Protein AF-A0A963U278-F1 (afdb_monomer)

Solvent-accessible surface area (backbone atoms only — not comparable to full-atom values): 10806 Å² total; per-residue (Å²): 130,40,74,31,52,53,61,52,34,55,53,68,45,46,53,55,56,53,50,10,57,58,50,74,49,50,43,69,53,38,56,53,61,48,35,88,88,47,81,76,52,70,70,53,35,47,37,50,16,63,54,67,68,46,63,48,63,61,41,38,38,87,75,73,64,60,68,62,57,43,65,57,64,73,87,78,79,96,63,89,68,78,25,70,71,26,42,39,51,28,46,43,52,51,35,21,70,76,67,31,60,72,51,37,72,68,58,53,73,65,63,47,24,51,32,36,44,54,28,47,51,63,62,67,68,61,86,88,69,60,78,83,54,49,61,58,42,51,53,52,28,52,50,52,31,43,50,52,56,37,50,77,70,70,57,75,79,93,63,66,59,68,74,63,40,54,72,54,43,56,57,29,52,51,45,19,48,55,48,27,55,64,63,66,72,79,80,85,129

Secondary structure (DSSP, 8-state):
----HHHHHHHTT--HHHHHHHHTS-HHHHHHHTSTTPPPPHHHHHHHHHHHTS-HHHHH-SS--HHHHHHS---PPSSS---HHHHHHHHHHHHHHHH-HHHHHT--HHHHHHHHHHHHHHHHSSTT--HHHHHHHHHHHHHHHHHHHHHHTT---SS-HHHHHHHHHHHHHHHHHHHHHHHHTTS--

Radius of gyration: 17.73 Å; Cα contacts (8 Å, |Δi|>4): 201; chains: 1; bounding box: 42×40×43 Å

pLDDT: mean 78.56, std 13.6, range [34.31, 93.62]

Structure (mmCIF, N/CA/C/O backbone):
data_AF-A0A963U278-F1
#
_entry.id   AF-A0A963U278-F1
#
loop_
_atom_site.group_PDB
_atom_site.id
_atom_site.type_symbol
_atom_site.label_atom_id
_atom_site.label_alt_id
_atom_site.label_comp_id
_atom_site.label_asym_id
_atom_site.label_entity_id
_atom_site.label_seq_id
_atom_site.pdbx_PDB_ins_code
_atom_site.Cartn_x
_atom_site.Cartn_y
_atom_site.Cartn_z
_atom_site.occupancy
_atom_site.B_iso_or_equiv
_atom_site.auth_seq_id
_atom_site.auth_comp_id
_atom_site.auth_asym_id
_atom_site.auth_atom_id
_atom_site.pdbx_PDB_model_num
ATOM 1 N N . MET A 1 1 ? -23.683 -6.755 15.133 1.00 70.06 1 MET A N 1
ATOM 2 C CA . MET A 1 1 ? -22.866 -5.557 14.855 1.00 70.06 1 MET A CA 1
ATOM 3 C C . MET A 1 1 ? -21.733 -5.970 13.923 1.00 70.06 1 MET A C 1
ATOM 5 O O . MET A 1 1 ? -21.194 -7.050 14.139 1.00 70.06 1 MET A O 1
ATOM 9 N N . ALA A 1 2 ? -21.432 -5.217 12.862 1.00 83.75 2 ALA A N 1
ATOM 10 C CA . ALA A 1 2 ? -20.286 -5.536 12.003 1.00 83.75 2 ALA A CA 1
ATOM 11 C C . ALA A 1 2 ? -18.996 -4.974 12.622 1.00 83.75 2 ALA A C 1
ATOM 13 O O . ALA A 1 2 ? -19.050 -4.049 13.426 1.00 83.75 2 ALA A O 1
ATOM 14 N N . ASN A 1 3 ? -17.843 -5.537 12.267 1.00 90.25 3 ASN A N 1
ATOM 15 C CA . ASN A 1 3 ? -16.535 -5.027 12.668 1.00 90.25 3 ASN A CA 1
ATOM 16 C C . ASN A 1 3 ? -15.739 -4.716 11.398 1.00 90.25 3 ASN A C 1
ATOM 18 O O . ASN A 1 3 ? -15.323 -5.625 10.674 1.00 90.25 3 ASN A O 1
ATOM 22 N N . ASN A 1 4 ? -15.566 -3.426 11.113 1.00 91.56 4 ASN A N 1
ATOM 23 C CA . ASN A 1 4 ? -14.913 -2.961 9.895 1.00 91.56 4 ASN A CA 1
ATOM 24 C C . ASN A 1 4 ? -13.484 -2.457 10.115 1.00 91.56 4 ASN A C 1
ATOM 26 O O . ASN A 1 4 ? -12.882 -1.972 9.158 1.00 91.56 4 ASN A O 1
ATOM 30 N N . VAL A 1 5 ? -12.911 -2.589 11.318 1.00 91.56 5 VAL A N 1
ATOM 31 C CA . VAL A 1 5 ? -11.601 -2.008 11.681 1.00 91.56 5 VAL A CA 1
ATOM 32 C C . VAL A 1 5 ? -10.535 -2.360 10.645 1.00 91.56 5 VAL A C 1
ATOM 34 O O . VAL A 1 5 ? -9.914 -1.465 10.074 1.00 91.56 5 VAL A O 1
ATOM 37 N N . ARG A 1 6 ? -10.407 -3.647 10.295 1.00 90.75 6 ARG A N 1
ATOM 38 C CA . ARG A 1 6 ? -9.434 -4.109 9.295 1.00 90.75 6 ARG A CA 1
ATOM 39 C C . ARG A 1 6 ? -9.683 -3.507 7.916 1.00 90.75 6 ARG A C 1
ATOM 41 O O . ARG A 1 6 ? -8.752 -3.040 7.265 1.00 90.75 6 ARG A O 1
ATOM 48 N N . LYS A 1 7 ? -10.938 -3.514 7.459 1.00 87.81 7 LYS A N 1
ATOM 49 C CA . LYS A 1 7 ? -11.311 -2.992 6.135 1.00 87.81 7 LYS A CA 1
ATOM 50 C C . LYS A 1 7 ? -11.005 -1.499 6.034 1.00 87.81 7 LYS A C 1
ATOM 52 O O . LYS A 1 7 ? -10.432 -1.060 5.043 1.00 87.81 7 LYS A O 1
ATOM 57 N N . LEU A 1 8 ? -11.338 -0.738 7.074 1.00 88.06 8 LEU A N 1
ATOM 58 C CA . LEU A 1 8 ? -11.100 0.701 7.142 1.00 88.06 8 LEU A CA 1
ATOM 59 C C . LEU A 1 8 ? -9.610 1.017 7.262 1.00 88.06 8 LEU A C 1
ATOM 61 O O . LEU A 1 8 ? -9.118 1.896 6.560 1.00 88.06 8 LEU A O 1
ATOM 65 N N . ARG A 1 9 ? -8.866 0.259 8.074 1.00 89.75 9 ARG A N 1
ATOM 66 C CA . ARG A 1 9 ? -7.407 0.369 8.169 1.00 89.75 9 ARG A CA 1
ATOM 67 C C . ARG A 1 9 ? -6.750 0.180 6.803 1.00 89.75 9 ARG A C 1
ATOM 69 O O . ARG A 1 9 ? -5.934 1.004 6.395 1.00 89.75 9 ARG A O 1
ATOM 76 N N . VAL A 1 10 ? -7.120 -0.885 6.092 1.00 83.12 10 VAL A N 1
ATOM 77 C CA . VAL A 1 10 ? -6.601 -1.190 4.752 1.00 83.12 10 VAL A CA 1
ATOM 78 C C . VAL A 1 10 ? -7.018 -0.115 3.746 1.00 83.12 10 VAL A C 1
ATOM 80 O O . VAL A 1 10 ? -6.190 0.308 2.940 1.00 83.12 10 VAL A O 1
ATOM 83 N N . ALA A 1 11 ? -8.253 0.391 3.825 1.00 81.06 11 ALA A N 1
ATOM 84 C CA . ALA A 1 11 ? -8.720 1.502 2.994 1.00 81.06 11 ALA A CA 1
ATOM 85 C C . ALA A 1 11 ? -7.911 2.790 3.233 1.00 81.06 11 ALA A C 1
ATOM 87 O O . ALA A 1 11 ? -7.630 3.521 2.284 1.00 81.06 11 ALA A O 1
ATOM 88 N N . ARG A 1 12 ? -7.479 3.025 4.479 1.00 74.38 12 ARG A N 1
ATOM 89 C CA . ARG A 1 12 ? -6.576 4.115 4.889 1.00 74.38 12 ARG A CA 1
ATOM 90 C C . ARG A 1 12 ? -5.089 3.796 4.717 1.00 74.38 12 ARG A C 1
ATOM 92 O O . ARG A 1 12 ? -4.257 4.632 5.049 1.00 74.38 12 ARG A O 1
ATOM 99 N N . LEU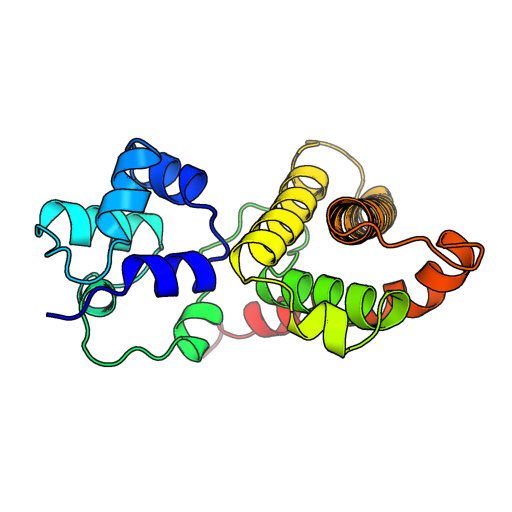 A 1 13 ? -4.756 2.615 4.195 1.00 72.56 13 LEU A N 1
ATOM 100 C CA . LEU A 1 13 ? -3.388 2.159 3.931 1.00 72.56 13 LEU A CA 1
ATOM 101 C C . LEU A 1 13 ? -2.484 2.161 5.165 1.00 72.56 13 LEU A C 1
ATOM 103 O O . LEU A 1 13 ? -1.270 2.307 5.056 1.00 72.56 13 LEU A O 1
ATOM 107 N N . LEU A 1 14 ? -3.073 1.949 6.339 1.00 76.94 14 LEU A N 1
ATOM 108 C CA . LEU A 1 14 ? -2.324 1.846 7.581 1.00 76.94 14 LEU A CA 1
ATOM 109 C C . LEU A 1 14 ? -1.921 0.393 7.846 1.00 76.94 14 LEU A C 1
ATOM 111 O O . LEU A 1 14 ? -2.668 -0.556 7.595 1.00 76.94 14 LEU A O 1
ATOM 115 N N . THR A 1 15 ? -0.738 0.206 8.416 1.00 77.62 15 THR A N 1
ATOM 116 C CA . THR A 1 15 ? -0.369 -1.051 9.081 1.00 77.62 15 THR A CA 1
ATOM 117 C C . THR A 1 15 ? -1.022 -1.134 10.468 1.00 77.62 15 THR A C 1
ATOM 119 O O . THR A 1 15 ? -1.394 -0.093 11.022 1.00 77.62 15 THR A O 1
ATOM 122 N N . PRO A 1 16 ? -1.149 -2.335 11.070 1.00 83.06 16 PRO A N 1
ATOM 123 C CA . PRO A 1 16 ? -1.674 -2.467 12.431 1.00 83.06 16 PRO A CA 1
ATOM 124 C C . PRO A 1 16 ? -0.937 -1.577 13.441 1.00 83.06 16 PRO A C 1
ATOM 126 O O . PRO A 1 16 ? -1.569 -0.855 14.205 1.00 83.06 16 PRO A O 1
ATOM 129 N N . SER A 1 17 ? 0.396 -1.517 13.371 1.00 73.88 17 SER A N 1
ATOM 130 C CA . SER A 1 17 ? 1.221 -0.684 14.256 1.00 73.88 17 SER A CA 1
ATOM 131 C C . SER A 1 17 ? 0.972 0.820 14.097 1.00 73.88 17 SER A C 1
ATOM 133 O O . SER A 1 17 ? 1.080 1.566 15.063 1.00 73.88 17 SER A O 1
ATOM 135 N N . GLN A 1 18 ? 0.627 1.292 12.898 1.00 69.31 18 GLN A N 1
ATOM 136 C CA . GLN A 1 18 ? 0.324 2.711 12.678 1.00 69.31 18 GLN A CA 1
ATOM 137 C C . GLN A 1 18 ? -1.068 3.083 13.164 1.00 69.31 18 GLN A C 1
ATOM 139 O O . GLN A 1 18 ? -1.245 4.159 13.731 1.00 69.31 18 GLN A O 1
ATOM 144 N N . LEU A 1 19 ? -2.048 2.202 12.960 1.00 85.19 19 LEU A N 1
A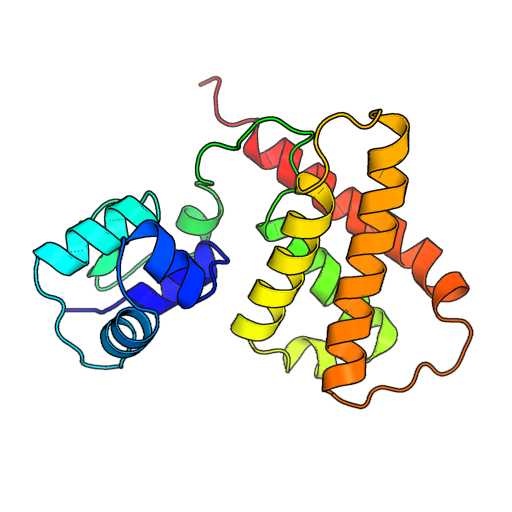TOM 145 C CA . LEU A 1 19 ? -3.359 2.388 13.566 1.00 85.19 19 LEU A CA 1
ATOM 146 C C . LEU A 1 19 ? -3.223 2.412 15.096 1.00 85.19 19 LEU A C 1
ATOM 148 O O . LEU A 1 19 ? -3.726 3.335 15.729 1.00 85.19 19 LEU A O 1
ATOM 152 N N . ALA A 1 20 ? -2.431 1.498 15.662 1.00 82.62 20 ALA A N 1
ATOM 153 C CA . ALA A 1 20 ? -2.127 1.454 17.089 1.00 82.62 20 ALA A CA 1
ATOM 154 C C . ALA A 1 20 ? -1.493 2.768 17.573 1.00 82.62 20 ALA A C 1
ATOM 156 O O . ALA A 1 20 ? -1.991 3.393 18.505 1.00 82.62 20 ALA A O 1
ATOM 157 N N . MET A 1 21 ? -0.476 3.269 16.865 1.00 77.38 21 MET A N 1
ATOM 158 C CA . MET A 1 21 ? 0.164 4.551 17.173 1.00 77.38 21 MET A CA 1
ATOM 159 C C . MET A 1 21 ? -0.825 5.727 17.145 1.00 77.38 21 MET A C 1
ATOM 161 O O . MET A 1 21 ? -0.816 6.559 18.053 1.00 77.38 21 MET A O 1
ATOM 165 N N . ARG A 1 22 ? -1.713 5.791 16.143 1.00 82.06 22 ARG A N 1
ATOM 166 C CA . ARG A 1 22 ? -2.743 6.842 16.043 1.00 82.06 22 ARG A CA 1
ATOM 167 C C . ARG A 1 22 ? -3.800 6.740 17.141 1.00 82.06 22 ARG A C 1
ATOM 169 O O . ARG A 1 22 ? -4.292 7.764 17.608 1.00 82.06 22 ARG A O 1
ATOM 176 N N . MET A 1 23 ? -4.117 5.522 17.565 1.00 88.94 23 MET A N 1
ATOM 177 C CA . MET A 1 23 ? -5.027 5.239 18.674 1.00 88.94 23 MET A CA 1
ATOM 178 C C . MET A 1 23 ? -4.366 5.396 20.049 1.00 88.94 23 MET A C 1
ATOM 180 O O . MET A 1 23 ? -5.073 5.396 21.050 1.00 88.94 23 MET A O 1
ATOM 184 N N . ARG A 1 24 ? -3.033 5.550 20.106 1.00 84.69 24 ARG A N 1
ATOM 185 C CA . ARG A 1 24 ? -2.222 5.456 21.334 1.00 84.69 24 ARG A CA 1
ATOM 186 C C . ARG A 1 24 ? -2.426 4.119 22.065 1.00 84.69 24 ARG A C 1
ATOM 188 O O . ARG A 1 24 ? -2.563 4.091 23.284 1.00 84.69 24 ARG A O 1
ATOM 195 N N . ALA A 1 25 ? -2.452 3.037 21.294 1.00 87.25 25 ALA A N 1
ATOM 196 C CA . ALA A 1 25 ? -2.622 1.657 21.738 1.00 87.25 25 ALA A CA 1
ATOM 197 C C . ALA A 1 25 ? -1.444 0.778 21.278 1.00 87.25 25 ALA A C 1
ATOM 199 O O . ALA A 1 25 ? -0.596 1.227 20.499 1.00 87.25 25 ALA A O 1
ATOM 200 N N . ASP A 1 26 ? -1.416 -0.479 21.723 1.00 83.25 26 ASP A N 1
ATOM 201 C CA . ASP A 1 26 ? -0.430 -1.462 21.276 1.00 83.25 26 ASP A CA 1
ATOM 202 C C . ASP A 1 26 ? -0.851 -2.151 19.969 1.00 83.25 26 ASP A C 1
ATOM 204 O O . ASP A 1 26 ? -2.033 -2.305 19.655 1.00 83.25 26 ASP A O 1
ATOM 208 N N . ALA A 1 27 ? 0.125 -2.612 19.181 1.00 74.31 27 ALA A N 1
ATOM 209 C CA . ALA A 1 27 ? -0.154 -3.322 17.927 1.00 74.31 27 ALA A CA 1
ATOM 210 C C . ALA A 1 27 ? -0.984 -4.602 18.151 1.00 74.31 27 ALA A C 1
ATOM 212 O O . ALA A 1 27 ? -1.845 -4.928 17.335 1.00 74.31 27 ALA A O 1
ATOM 213 N N . SER A 1 2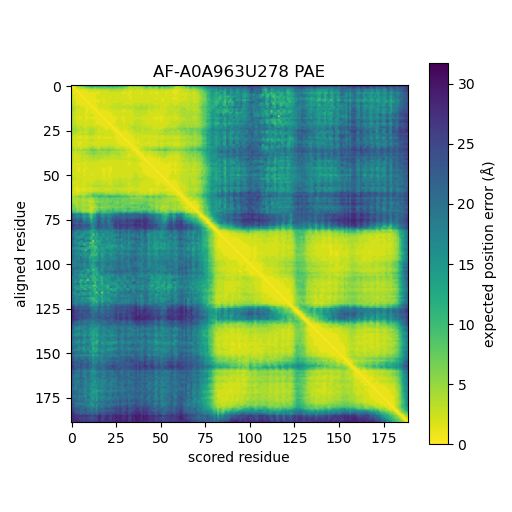8 ? -0.781 -5.273 19.288 1.00 82.44 28 SER A N 1
ATOM 214 C CA . SER A 1 28 ? -1.574 -6.428 19.718 1.00 82.44 28 SER A CA 1
ATOM 215 C C . SER A 1 28 ? -3.034 -6.081 20.009 1.00 82.44 28 SER A C 1
ATOM 217 O O . SER A 1 28 ? -3.910 -6.924 19.812 1.00 82.44 28 SER A O 1
ATOM 219 N N . ASP A 1 29 ? -3.328 -4.848 20.439 1.00 88.25 29 ASP A N 1
ATOM 220 C CA . ASP A 1 29 ? -4.713 -4.407 20.599 1.00 88.25 29 ASP A CA 1
ATOM 221 C C . ASP A 1 29 ? -5.392 -4.280 19.243 1.00 88.25 29 ASP A C 1
ATOM 223 O O . ASP A 1 29 ? -6.509 -4.757 19.082 1.00 88.25 29 ASP A O 1
ATOM 227 N N . VAL A 1 30 ? -4.710 -3.727 18.239 1.00 89.88 30 VAL A N 1
ATOM 228 C CA . VAL A 1 30 ? -5.273 -3.620 16.885 1.00 89.88 30 VAL A CA 1
ATOM 229 C C . VAL A 1 30 ? -5.545 -4.995 16.279 1.00 89.88 30 VAL A C 1
ATOM 231 O O . VAL A 1 30 ? -6.615 -5.204 15.717 1.00 89.88 30 VAL A O 1
ATOM 234 N N . GLU A 1 31 ? -4.642 -5.962 16.440 1.00 88.12 31 GLU A N 1
ATOM 235 C CA . GLU A 1 31 ? -4.878 -7.338 15.975 1.00 88.12 31 GLU A CA 1
ATOM 236 C C . GLU A 1 31 ? -6.107 -7.976 16.645 1.00 88.12 31 GLU A C 1
ATOM 238 O O . GLU A 1 31 ? -6.923 -8.630 15.985 1.00 88.12 31 GLU A O 1
ATOM 243 N N . ARG A 1 32 ? -6.295 -7.730 17.947 1.00 90.44 32 ARG A N 1
ATOM 244 C CA . ARG A 1 32 ? -7.486 -8.171 18.681 1.00 90.44 32 ARG A CA 1
ATOM 245 C C . ARG A 1 32 ? -8.753 -7.480 18.172 1.00 90.44 32 ARG A C 1
ATOM 247 O O . ARG A 1 32 ? -9.753 -8.154 17.943 1.00 90.44 32 ARG A O 1
ATOM 254 N N . LEU A 1 33 ? -8.706 -6.170 17.934 1.00 92.06 33 LEU A N 1
ATOM 255 C CA . LEU A 1 33 ? -9.832 -5.397 17.400 1.00 92.06 33 LEU A CA 1
ATOM 256 C C . LEU A 1 33 ? -10.194 -5.803 15.968 1.00 92.06 33 LEU A C 1
ATOM 258 O O . LEU A 1 33 ? -11.349 -5.683 15.583 1.00 92.06 33 LEU A O 1
ATOM 262 N N . GLU A 1 34 ? -9.244 -6.300 15.178 1.00 93.00 34 GLU A N 1
ATOM 263 C CA . GLU A 1 34 ? -9.479 -6.789 13.812 1.00 93.00 34 GLU A CA 1
ATOM 264 C C . GLU A 1 34 ? -9.979 -8.233 13.748 1.00 93.00 34 GLU A C 1
ATOM 266 O O . GLU A 1 34 ? -10.312 -8.728 12.665 1.00 93.00 34 GLU A O 1
ATOM 271 N N . SER A 1 35 ? -10.029 -8.921 14.889 1.00 89.25 35 SER A N 1
ATOM 272 C CA . SER A 1 35 ? -10.396 -10.327 14.934 1.00 89.25 35 SER A CA 1
ATOM 273 C C . SER A 1 35 ? -11.872 -10.526 14.563 1.00 89.25 35 SER A C 1
ATOM 275 O O . SER A 1 35 ? -12.753 -9.821 15.068 1.00 89.25 35 SER A O 1
ATOM 277 N N . PRO A 1 36 ? -12.182 -11.495 13.681 1.00 80.94 36 PRO A N 1
ATOM 278 C CA . PRO A 1 36 ? -13.552 -11.746 13.261 1.00 80.94 36 PRO A CA 1
ATOM 279 C C . PRO A 1 36 ? -14.411 -12.155 14.463 1.00 80.94 36 PRO A C 1
ATOM 281 O O . PRO A 1 36 ? -14.046 -13.047 15.224 1.00 80.94 36 PRO A O 1
ATOM 284 N N . GLY A 1 37 ? -15.559 -11.495 14.626 1.00 79.69 37 GLY A N 1
ATOM 285 C CA . GLY A 1 37 ? -16.473 -11.733 15.746 1.00 79.69 37 GLY A CA 1
ATOM 286 C C . GLY A 1 37 ? -16.098 -11.026 17.051 1.00 79.69 37 GLY A C 1
ATOM 287 O O . GLY A 1 37 ? -16.838 -11.161 18.021 1.00 79.69 37 GLY A O 1
ATOM 288 N N . TYR A 1 38 ? -15.004 -10.255 17.090 1.00 85.81 38 TYR A N 1
ATOM 289 C CA . TYR A 1 38 ? -14.704 -9.403 18.239 1.00 85.81 38 TYR A CA 1
ATOM 290 C C . TYR A 1 38 ? -15.696 -8.237 18.306 1.00 85.81 38 TYR A C 1
ATOM 292 O O . TYR A 1 38 ? -15.819 -7.459 17.351 1.00 85.81 38 TYR A O 1
ATOM 300 N N . GLU A 1 39 ? -16.401 -8.125 19.430 1.00 88.81 39 GLU A N 1
ATOM 301 C CA . GLU A 1 39 ? -17.351 -7.047 19.687 1.00 88.81 39 GLU A CA 1
ATOM 302 C C . GLU A 1 39 ? -16.607 -5.817 20.219 1.00 88.81 39 GLU A C 1
ATOM 304 O O . GLU A 1 39 ? -15.916 -5.868 21.238 1.00 88.81 39 GLU A O 1
ATOM 309 N N . LEU A 1 40 ? -16.696 -4.712 19.479 1.00 90.19 40 LEU A N 1
ATOM 310 C CA . LEU A 1 40 ? -15.977 -3.484 19.799 1.00 90.19 40 LEU A CA 1
ATOM 311 C C . LEU A 1 40 ? -16.715 -2.719 20.896 1.00 90.19 40 LEU A C 1
ATOM 313 O O . LEU A 1 40 ? -17.883 -2.371 20.733 1.00 90.19 40 LEU A O 1
ATOM 317 N N . ALA A 1 41 ? -16.014 -2.408 21.983 1.00 91.62 41 ALA A N 1
ATOM 318 C CA . ALA A 1 41 ? -16.531 -1.492 22.989 1.00 91.62 41 ALA A CA 1
ATOM 319 C C . ALA A 1 41 ? -16.607 -0.052 22.424 1.00 91.62 41 ALA A C 1
ATOM 321 O O . ALA A 1 41 ? -15.789 0.295 21.560 1.00 91.62 41 ALA A O 1
ATOM 322 N N . PRO A 1 42 ? -17.550 0.794 22.882 1.00 91.94 42 PRO A N 1
ATOM 323 C CA . PRO A 1 42 ? -17.736 2.157 22.369 1.00 91.94 42 PRO A CA 1
ATOM 324 C C . PRO A 1 42 ? -16.456 3.002 22.351 1.00 91.94 42 PRO A C 1
ATOM 326 O O . PRO A 1 42 ? -16.189 3.710 21.382 1.00 91.94 42 PRO A O 1
ATOM 329 N N . GLU A 1 43 ? -15.616 2.872 23.376 1.00 91.94 43 GLU A N 1
ATOM 330 C CA . GLU A 1 43 ? -14.332 3.562 23.478 1.00 91.94 43 GLU A CA 1
ATOM 331 C C . GLU A 1 43 ? -13.362 3.186 22.347 1.00 91.94 43 GLU A C 1
ATOM 333 O O . GLU A 1 43 ? -12.643 4.040 21.825 1.00 91.94 43 GLU A O 1
ATOM 338 N N . TRP A 1 44 ? -13.376 1.924 21.911 1.00 93.62 44 TRP A N 1
ATOM 339 C CA . TRP A 1 44 ? -12.555 1.457 20.797 1.00 93.62 44 TRP A CA 1
ATOM 340 C C . TRP A 1 44 ? -13.121 1.895 19.454 1.00 93.62 44 TRP A C 1
ATOM 342 O O . TRP A 1 44 ? -12.351 2.221 18.552 1.00 93.62 44 TRP A O 1
ATOM 352 N N . ILE A 1 45 ? -14.448 1.945 19.327 1.00 92.94 45 ILE A N 1
ATOM 353 C CA . ILE A 1 45 ? -15.118 2.473 18.136 1.00 92.94 45 ILE A CA 1
ATOM 354 C C . ILE A 1 45 ? -14.690 3.925 17.910 1.00 92.94 45 ILE A C 1
ATOM 356 O O . ILE A 1 45 ? -14.226 4.256 16.819 1.00 92.94 45 ILE A O 1
ATOM 360 N N . GLU A 1 46 ? -14.765 4.769 18.941 1.00 91.12 46 GLU A N 1
ATOM 361 C CA . GLU A 1 46 ? -14.340 6.167 18.840 1.00 91.12 46 GLU A CA 1
ATOM 362 C C . GLU A 1 46 ? -12.842 6.317 18.569 1.00 91.12 46 GLU A C 1
ATOM 364 O O . GLU A 1 46 ? -12.445 7.109 17.710 1.00 91.12 46 GLU A O 1
ATOM 369 N N . ALA A 1 47 ? -11.997 5.544 19.258 1.00 88.88 47 ALA A N 1
ATOM 370 C CA . ALA A 1 47 ? -10.553 5.598 19.052 1.00 88.88 47 ALA A CA 1
ATOM 371 C C . ALA A 1 47 ? -10.171 5.240 17.605 1.00 88.88 47 ALA A C 1
ATOM 373 O O . ALA A 1 47 ? -9.379 5.953 16.981 1.00 88.88 47 ALA A O 1
ATOM 374 N N . VAL A 1 48 ? -10.765 4.177 17.050 1.00 91.38 48 VAL A N 1
ATOM 375 C CA . VAL A 1 48 ? -10.562 3.761 15.655 1.00 91.38 48 VAL A CA 1
ATOM 376 C C . VAL A 1 48 ? -11.090 4.821 14.690 1.00 91.38 48 VAL A C 1
ATOM 378 O O . VAL A 1 48 ? -10.376 5.213 13.766 1.00 91.38 48 VAL A O 1
ATOM 381 N N . ALA A 1 49 ? -12.312 5.311 14.906 1.00 90.44 49 ALA A N 1
ATOM 382 C CA . ALA A 1 49 ? -12.950 6.318 14.061 1.00 90.44 49 ALA A CA 1
ATOM 383 C C . ALA A 1 49 ? -12.092 7.584 13.952 1.00 90.44 49 ALA A C 1
ATOM 385 O O . ALA A 1 49 ? -11.764 8.041 12.854 1.00 90.44 49 ALA A O 1
ATOM 386 N N . LYS A 1 50 ? -11.624 8.084 15.100 1.00 86.31 50 LYS A N 1
ATOM 387 C CA . LYS A 1 50 ? -10.738 9.244 15.189 1.00 86.31 50 LYS A CA 1
ATOM 388 C C . LYS A 1 50 ? -9.388 8.994 14.519 1.00 86.31 50 LYS A C 1
ATOM 390 O O . LYS A 1 50 ? -8.926 9.834 13.753 1.00 86.31 50 LYS A O 1
ATOM 395 N N . ALA A 1 51 ? -8.760 7.845 14.770 1.00 85.19 51 ALA A N 1
ATOM 396 C CA . ALA A 1 51 ? -7.468 7.495 14.177 1.00 85.19 51 ALA A CA 1
ATOM 397 C C . ALA A 1 51 ? -7.522 7.361 12.644 1.00 85.19 51 ALA A C 1
ATOM 399 O O . ALA A 1 51 ? -6.542 7.650 11.945 1.00 85.19 51 ALA A O 1
ATOM 400 N N . LEU A 1 52 ? -8.669 6.924 12.122 1.00 84.19 52 LEU A N 1
ATOM 401 C CA . LEU A 1 52 ? -8.917 6.735 10.697 1.00 84.19 52 LEU A CA 1
ATOM 402 C C . LEU A 1 52 ? -9.564 7.955 10.028 1.00 84.19 52 LEU A C 1
ATOM 404 O O . LEU A 1 52 ? -9.679 7.958 8.803 1.00 84.19 52 LEU A O 1
ATOM 408 N N . GLY A 1 53 ? -9.967 8.978 10.790 1.00 82.56 53 GLY A N 1
ATOM 409 C CA . GLY A 1 53 ? -10.673 10.148 10.265 1.00 82.56 53 GLY A CA 1
ATOM 410 C C . GLY A 1 53 ? -11.965 9.754 9.549 1.00 82.56 53 GLY A C 1
ATOM 411 O O . GLY A 1 53 ? -12.181 10.149 8.405 1.00 82.56 53 GLY A O 1
ATOM 412 N N . VAL A 1 54 ? -12.765 8.885 10.167 1.00 86.62 54 VAL A N 1
ATOM 413 C CA . VAL A 1 54 ? -14.075 8.447 9.660 1.00 86.62 54 VAL A CA 1
ATOM 414 C C . VAL A 1 54 ? -15.132 8.596 10.758 1.00 86.62 54 VAL A C 1
ATOM 416 O O . VAL A 1 54 ? -14.776 8.562 11.935 1.00 86.62 54 VAL A O 1
ATOM 419 N N . PRO A 1 55 ? -16.422 8.734 10.411 1.00 89.19 55 PRO A N 1
ATOM 420 C CA . PRO A 1 55 ? -17.503 8.683 11.389 1.00 89.19 55 PRO A CA 1
ATOM 421 C C . PRO A 1 55 ? -17.530 7.352 12.152 1.00 89.19 55 PRO A C 1
ATOM 423 O O . PRO A 1 55 ? -17.263 6.287 11.583 1.00 89.19 55 PRO A O 1
ATOM 426 N N . ALA A 1 56 ? -17.868 7.410 13.442 1.00 89.38 56 ALA A N 1
ATOM 427 C CA . ALA A 1 56 ? -17.904 6.244 14.324 1.00 89.38 56 ALA A CA 1
ATOM 428 C C . ALA A 1 56 ? -18.892 5.173 13.843 1.00 89.38 56 ALA A C 1
ATOM 430 O O . ALA A 1 56 ? -18.624 3.978 13.988 1.00 89.38 56 ALA A O 1
ATOM 431 N N . GLU A 1 57 ? -19.987 5.578 13.192 1.00 89.94 57 GLU A N 1
ATOM 432 C CA . GLU A 1 57 ? -20.995 4.650 12.680 1.00 89.94 57 GLU A CA 1
ATOM 433 C C . GLU A 1 57 ? -20.409 3.716 11.613 1.00 89.94 57 GLU A C 1
ATOM 435 O O . GLU A 1 57 ? -20.765 2.541 11.558 1.00 89.94 57 GLU A O 1
ATOM 440 N N . ILE A 1 58 ? -19.452 4.193 10.808 1.00 89.31 58 ILE A N 1
ATOM 441 C CA . ILE A 1 58 ? -18.825 3.409 9.733 1.00 89.31 58 ILE A CA 1
ATOM 442 C C . ILE A 1 58 ? -17.985 2.249 10.295 1.00 89.31 58 ILE A C 1
ATOM 444 O O . ILE A 1 58 ? -17.889 1.186 9.674 1.00 89.31 58 ILE A O 1
ATOM 448 N N . VAL A 1 59 ? -17.414 2.400 11.494 1.00 89.31 59 VAL A N 1
ATOM 449 C CA . VAL A 1 59 ? -16.600 1.351 12.138 1.00 89.31 59 VAL A CA 1
ATOM 450 C C . VAL A 1 59 ? -17.413 0.077 12.387 1.00 89.31 59 VAL A C 1
ATOM 452 O O . VAL A 1 59 ? -16.863 -1.025 12.303 1.00 89.31 59 VAL A O 1
ATOM 455 N N . VAL A 1 60 ? -18.722 0.221 12.616 1.00 91.75 60 VAL A N 1
ATO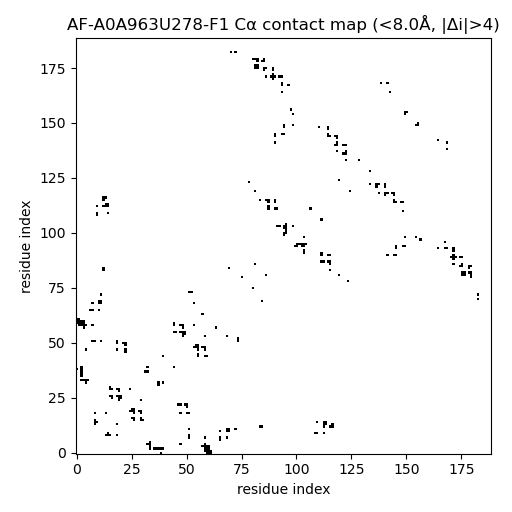M 456 C CA . VAL A 1 60 ? -19.635 -0.880 12.960 1.00 91.75 60 VAL A CA 1
ATOM 457 C C . VAL A 1 60 ? -20.808 -1.076 11.995 1.00 91.75 60 VAL A C 1
ATOM 459 O O . VAL A 1 60 ? -21.638 -1.972 12.199 1.00 91.75 60 VAL A O 1
ATOM 462 N N . ALA A 1 61 ? -20.876 -0.267 10.936 1.00 88.50 61 ALA A N 1
ATOM 463 C CA . ALA A 1 61 ? -21.942 -0.309 9.946 1.00 88.50 61 ALA A CA 1
ATOM 464 C C . ALA A 1 61 ? -21.990 -1.662 9.211 1.00 88.50 61 ALA A C 1
ATOM 466 O O . ALA A 1 61 ? -20.942 -2.196 8.834 1.00 88.50 61 ALA A O 1
ATOM 467 N N . PRO A 1 62 ? -23.192 -2.222 8.981 1.00 83.75 62 PRO A N 1
ATOM 468 C CA . PRO A 1 62 ? -23.347 -3.498 8.285 1.00 83.75 62 PRO A CA 1
ATOM 469 C C . PRO A 1 62 ? -22.823 -3.440 6.845 1.00 83.75 62 PRO A C 1
ATOM 471 O O . PRO A 1 62 ? -22.175 -4.387 6.406 1.00 83.75 62 PRO A O 1
ATOM 474 N N . ASP A 1 63 ? -23.017 -2.302 6.174 1.00 82.00 63 ASP A N 1
ATOM 475 C CA . ASP A 1 63 ? -22.559 -2.045 4.814 1.00 82.00 63 ASP A CA 1
ATOM 476 C C . ASP A 1 63 ? -21.742 -0.752 4.779 1.00 82.00 63 ASP A C 1
ATOM 478 O O . ASP A 1 63 ? -22.178 0.288 5.275 1.00 82.00 63 ASP A O 1
ATOM 482 N N . ILE A 1 64 ? -20.542 -0.821 4.199 1.00 83.56 64 ILE A N 1
ATOM 483 C CA . ILE A 1 64 ? -19.647 0.328 4.041 1.00 83.56 64 ILE A CA 1
ATOM 484 C C . ILE A 1 64 ? -19.183 0.453 2.595 1.00 83.56 64 ILE A C 1
ATOM 486 O O . ILE A 1 64 ? -18.748 -0.523 1.981 1.00 83.56 64 ILE A O 1
ATOM 490 N N . ASP A 1 65 ? -19.227 1.673 2.064 1.00 81.44 65 ASP A N 1
ATO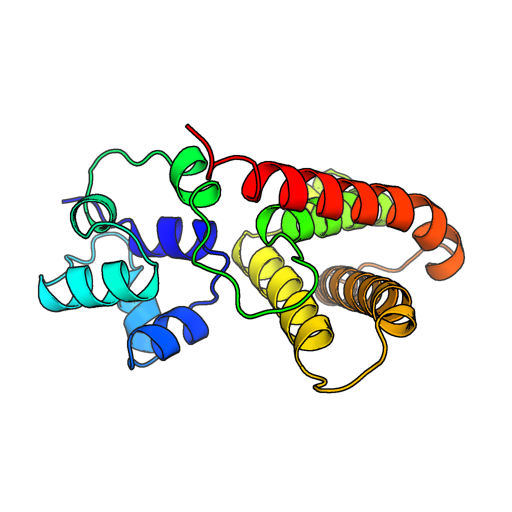M 491 C CA . ASP A 1 65 ? -18.647 1.990 0.763 1.00 81.44 65 ASP A CA 1
ATOM 492 C C . ASP A 1 65 ? -17.145 2.270 0.917 1.00 81.44 65 ASP A C 1
ATOM 494 O O . ASP A 1 65 ? -16.699 3.385 1.197 1.00 81.44 65 ASP A O 1
ATOM 498 N N . ILE A 1 66 ? -16.343 1.219 0.735 1.00 73.06 66 ILE A N 1
ATOM 499 C CA . ILE A 1 66 ? -14.878 1.306 0.774 1.00 73.06 66 ILE A CA 1
ATOM 500 C C . ILE A 1 66 ? -14.338 2.258 -0.302 1.00 73.06 66 ILE A C 1
ATOM 502 O O . ILE A 1 66 ? -13.294 2.873 -0.085 1.00 73.06 66 ILE A O 1
ATOM 506 N N . GLY A 1 67 ? -15.022 2.393 -1.443 1.00 64.44 67 GLY A N 1
ATOM 507 C CA . GLY A 1 67 ? -14.621 3.289 -2.526 1.00 64.44 67 GLY A CA 1
ATOM 508 C C . GLY A 1 67 ? -14.691 4.750 -2.095 1.00 64.44 67 GLY A C 1
ATOM 509 O O . GLY A 1 67 ? -13.700 5.473 -2.221 1.00 64.44 67 GLY A O 1
ATOM 510 N N . ALA A 1 68 ? -15.815 5.147 -1.498 1.00 69.00 68 ALA A N 1
ATOM 511 C CA . ALA A 1 68 ? -16.010 6.489 -0.951 1.00 69.00 68 ALA A CA 1
ATOM 512 C C . ALA A 1 68 ? -15.034 6.805 0.200 1.00 69.00 68 ALA A C 1
ATOM 514 O O . ALA A 1 68 ? -14.464 7.893 0.253 1.00 69.00 68 ALA A O 1
ATOM 515 N N . ILE A 1 69 ? -14.772 5.839 1.088 1.00 68.88 69 ILE A N 1
ATOM 516 C CA . ILE A 1 69 ? -13.844 6.010 2.225 1.00 68.88 69 ILE A CA 1
ATOM 517 C C . ILE A 1 69 ? -12.391 6.146 1.762 1.00 68.88 69 ILE A C 1
ATOM 519 O O . ILE A 1 69 ? -11.594 6.862 2.368 1.00 68.88 69 ILE A O 1
ATOM 523 N N . ARG A 1 70 ? -12.021 5.461 0.677 1.00 65.81 70 ARG A N 1
ATOM 524 C CA . ARG A 1 70 ? -10.717 5.664 0.043 1.00 65.81 70 ARG A CA 1
ATOM 525 C C . ARG A 1 70 ? -10.601 7.098 -0.479 1.00 65.81 70 ARG A C 1
ATOM 527 O O . ARG A 1 70 ? -9.586 7.740 -0.235 1.00 65.81 70 ARG A O 1
ATOM 534 N N . ALA A 1 71 ? -11.631 7.587 -1.170 1.00 63.91 71 ALA A N 1
ATOM 535 C CA . ALA A 1 71 ? -11.631 8.909 -1.793 1.00 63.91 71 ALA A CA 1
ATOM 536 C C . ALA A 1 71 ? -11.578 10.068 -0.779 1.00 63.91 71 ALA A C 1
ATOM 538 O O . ALA A 1 71 ? -10.977 11.097 -1.070 1.00 63.91 71 ALA A O 1
ATOM 539 N N . SER A 1 72 ? -12.131 9.895 0.426 1.00 65.00 72 SER A N 1
ATOM 540 C CA . SER A 1 72 ? -12.126 10.915 1.482 1.00 65.00 72 SER A CA 1
ATOM 541 C C . SER A 1 72 ? -10.795 10.969 2.247 1.00 65.00 72 SER A C 1
ATOM 543 O O . SER A 1 72 ? -10.754 10.684 3.442 1.00 65.00 72 SER A O 1
ATOM 545 N N . ALA A 1 73 ? -9.671 11.229 1.574 1.00 57.12 73 ALA A N 1
ATOM 546 C CA . ALA A 1 73 ? -8.337 11.228 2.190 1.00 57.12 73 ALA A CA 1
ATOM 547 C C . ALA A 1 73 ? -8.271 12.094 3.476 1.00 57.12 73 ALA A C 1
ATOM 549 O O . ALA A 1 73 ? -8.876 13.164 3.513 1.00 57.12 73 ALA A O 1
ATOM 550 N N . PRO A 1 74 ? -7.544 11.674 4.534 1.00 54.34 74 PRO A N 1
ATOM 551 C CA . PRO A 1 74 ? -7.236 12.565 5.650 1.00 54.34 74 PRO A CA 1
ATOM 552 C C . PRO A 1 74 ? -6.353 13.717 5.156 1.00 54.34 74 PRO A C 1
ATOM 554 O O . PRO A 1 74 ? -5.477 13.493 4.320 1.00 54.34 74 PRO A O 1
ATOM 557 N N . GLU A 1 75 ? -6.576 14.916 5.695 1.00 45.22 75 GLU A N 1
ATOM 558 C CA . GLU A 1 75 ? -5.795 16.131 5.425 1.00 45.22 75 GLU A CA 1
ATOM 559 C C . GLU A 1 75 ? -4.280 15.851 5.409 1.00 45.22 75 GLU A C 1
ATOM 561 O O . GLU A 1 75 ? -3.725 15.268 6.346 1.00 45.22 75 GLU A O 1
ATOM 566 N N . ALA A 1 76 ? -3.620 16.235 4.315 1.00 44.69 76 ALA A N 1
ATOM 567 C CA . ALA A 1 76 ? -2.198 16.002 4.089 1.00 44.69 76 ALA A CA 1
ATOM 568 C C . ALA A 1 76 ? -1.318 17.041 4.810 1.00 44.69 76 ALA A C 1
ATOM 570 O O . ALA A 1 76 ? -1.614 18.235 4.831 1.00 44.69 76 ALA A O 1
ATOM 571 N N . ILE A 1 77 ? -0.195 16.567 5.355 1.00 41.00 77 ILE A N 1
ATOM 572 C CA . ILE A 1 77 ? 0.956 17.358 5.828 1.00 41.00 77 ILE A CA 1
ATOM 573 C C . ILE A 1 77 ? 1.721 17.870 4.583 1.00 41.00 77 ILE A C 1
ATOM 575 O O . ILE A 1 77 ? 1.757 17.157 3.579 1.00 41.00 77 ILE A O 1
ATOM 579 N N . PRO A 1 78 ? 2.299 19.091 4.580 1.00 38.66 78 PRO A N 1
ATOM 580 C CA . PRO A 1 78 ? 2.675 19.766 3.339 1.00 38.66 78 PRO A CA 1
ATOM 581 C C . PRO A 1 78 ? 3.923 19.171 2.668 1.00 38.66 78 PRO A C 1
ATOM 583 O O . PRO A 1 78 ? 5.019 19.172 3.224 1.00 38.66 78 PRO A O 1
ATOM 586 N N . GLY A 1 79 ? 3.720 18.740 1.425 1.00 43.41 79 GLY A N 1
ATOM 587 C CA . GLY A 1 79 ? 4.679 18.313 0.405 1.00 43.41 79 GLY A CA 1
ATOM 588 C C . GLY A 1 79 ? 3.899 18.079 -0.902 1.00 43.41 79 GLY A C 1
ATOM 589 O O . GLY A 1 79 ? 2.665 18.024 -0.848 1.00 43.41 79 GLY A O 1
ATOM 590 N N . PRO A 1 80 ? 4.535 17.981 -2.086 1.00 48.56 80 PRO A N 1
ATOM 591 C CA . PRO A 1 80 ? 3.807 17.657 -3.315 1.00 48.56 80 PRO A CA 1
ATOM 592 C C . PRO A 1 80 ? 3.042 16.337 -3.103 1.00 48.56 80 PRO A C 1
ATOM 594 O O . PRO A 1 80 ? 3.668 15.329 -2.763 1.00 48.56 80 PRO A O 1
ATOM 597 N N . PRO A 1 81 ? 1.700 16.325 -3.226 1.00 56.91 81 PRO A N 1
ATOM 598 C CA . PRO A 1 81 ? 0.886 15.257 -2.666 1.00 56.91 81 PRO A CA 1
ATOM 599 C C . PRO A 1 81 ? 1.140 13.955 -3.417 1.00 56.91 81 PRO A C 1
ATOM 601 O O . PRO A 1 81 ? 0.732 13.781 -4.565 1.00 56.91 81 PRO A O 1
ATOM 604 N N . VAL A 1 82 ? 1.800 13.002 -2.765 1.00 68.25 82 VAL A N 1
ATOM 605 C CA . VAL A 1 82 ? 1.779 11.625 -3.243 1.00 68.25 82 VAL A CA 1
ATOM 606 C C . VAL A 1 82 ? 0.454 11.020 -2.789 1.00 68.25 82 VAL A C 1
ATOM 608 O O . VAL A 1 82 ? 0.171 10.942 -1.600 1.00 68.25 82 VAL A O 1
ATOM 611 N N . CYS A 1 83 ? -0.375 10.582 -3.736 1.00 72.81 83 CYS A N 1
ATOM 612 C CA . CYS A 1 83 ? -1.659 9.969 -3.417 1.00 72.81 83 CYS A CA 1
ATOM 613 C C . CYS A 1 83 ? -1.483 8.501 -2.968 1.00 72.81 83 CYS A C 1
ATOM 615 O O . CYS A 1 83 ? -1.102 7.660 -3.789 1.00 72.81 83 CYS A O 1
ATOM 617 N N . PRO A 1 84 ? -1.836 8.133 -1.716 1.00 72.94 84 PRO A N 1
ATOM 618 C CA . PRO A 1 84 ? -1.684 6.768 -1.187 1.00 72.94 84 PRO A CA 1
ATOM 619 C C . PRO A 1 84 ? -2.341 5.679 -2.032 1.00 72.94 84 PRO A C 1
ATOM 621 O O . PRO A 1 84 ? -1.780 4.602 -2.259 1.00 72.94 84 PRO A O 1
ATOM 624 N N . ILE A 1 85 ? -3.521 5.979 -2.563 1.00 75.31 85 ILE A N 1
ATOM 625 C CA . ILE A 1 85 ? -4.271 5.085 -3.447 1.00 75.31 85 ILE A CA 1
ATOM 626 C C . ILE A 1 85 ? -3.497 4.811 -4.726 1.00 75.31 85 ILE A C 1
ATOM 628 O O . ILE A 1 85 ? -3.426 3.665 -5.173 1.00 75.31 85 ILE A O 1
ATOM 632 N N . ALA A 1 86 ? -2.937 5.862 -5.303 1.00 78.19 86 ALA A N 1
ATOM 633 C CA . ALA A 1 86 ? -2.250 5.813 -6.571 1.00 78.19 86 ALA A CA 1
ATOM 634 C C . ALA A 1 86 ? -0.912 5.094 -6.449 1.00 78.19 86 ALA A C 1
ATOM 636 O O . ALA A 1 86 ? -0.611 4.240 -7.274 1.00 78.19 86 ALA A O 1
ATOM 637 N N . THR A 1 87 ? -0.172 5.342 -5.364 1.00 85.25 87 THR A N 1
ATOM 638 C CA . THR A 1 87 ? 1.058 4.619 -5.023 1.00 85.25 87 THR A CA 1
ATOM 639 C C . THR A 1 87 ? 0.808 3.118 -4.946 1.00 85.25 87 THR A C 1
ATOM 641 O O . THR A 1 87 ? 1.574 2.326 -5.493 1.00 85.25 87 THR A O 1
ATOM 644 N N . ARG A 1 88 ? -0.308 2.703 -4.332 1.00 84.81 88 ARG A N 1
ATOM 645 C CA . ARG A 1 88 ? -0.707 1.292 -4.249 1.00 84.81 88 ARG A CA 1
ATOM 646 C C . ARG A 1 88 ? -0.851 0.660 -5.639 1.00 84.81 88 ARG A C 1
ATOM 648 O O . ARG A 1 88 ? -0.308 -0.414 -5.889 1.00 84.81 88 ARG A O 1
ATOM 655 N N . TYR A 1 89 ? -1.573 1.325 -6.539 1.00 86.25 89 TYR A N 1
ATOM 656 C CA . TYR A 1 89 ? -1.796 0.828 -7.899 1.00 86.25 89 TYR A CA 1
ATOM 657 C C . TYR A 1 89 ? -0.544 0.912 -8.772 1.00 86.25 89 TYR A C 1
ATOM 659 O O . TYR A 1 89 ? -0.296 -0.007 -9.546 1.00 86.25 89 TYR A O 1
ATOM 667 N N . ALA A 1 90 ? 0.276 1.945 -8.599 1.00 90.06 90 ALA A N 1
ATOM 668 C CA . ALA A 1 90 ? 1.580 2.080 -9.233 1.00 90.06 90 ALA A CA 1
ATOM 669 C C . ALA A 1 90 ? 2.505 0.912 -8.858 1.00 90.06 90 ALA A C 1
ATOM 671 O O . ALA A 1 90 ? 3.039 0.240 -9.739 1.00 90.06 90 ALA A O 1
ATOM 672 N N . ILE A 1 91 ? 2.635 0.603 -7.562 1.00 91.38 91 ILE A N 1
ATOM 673 C CA . ILE A 1 91 ? 3.414 -0.546 -7.079 1.00 91.38 91 ILE A CA 1
ATOM 674 C C . ILE A 1 91 ? 2.846 -1.853 -7.644 1.00 91.38 91 ILE A C 1
ATOM 676 O O . ILE A 1 91 ? 3.604 -2.678 -8.151 1.00 91.38 91 ILE A O 1
ATOM 680 N N . LEU A 1 92 ? 1.522 -2.039 -7.612 1.00 90.56 92 LEU A N 1
ATOM 681 C CA . LEU A 1 92 ? 0.876 -3.240 -8.146 1.00 90.56 92 LEU A CA 1
ATOM 682 C C . LEU A 1 92 ? 1.125 -3.411 -9.654 1.00 90.56 92 LEU A C 1
ATOM 6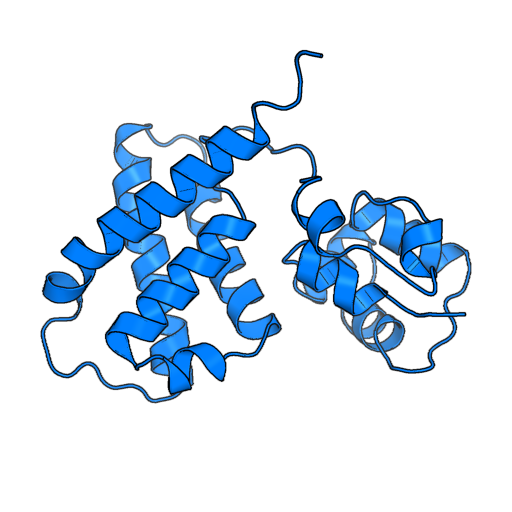84 O O . LEU A 1 92 ? 1.447 -4.511 -10.100 1.00 90.56 92 LEU A O 1
ATOM 688 N N . ALA A 1 93 ? 1.012 -2.333 -10.433 1.00 89.62 93 ALA A N 1
ATOM 689 C CA . ALA A 1 93 ? 1.254 -2.327 -11.873 1.00 89.62 93 ALA A CA 1
ATOM 690 C C . ALA A 1 93 ? 2.721 -2.634 -12.201 1.00 89.62 93 ALA A C 1
ATOM 692 O O . ALA A 1 93 ? 3.000 -3.443 -13.089 1.00 89.62 93 ALA A O 1
ATOM 693 N N . LEU A 1 94 ? 3.659 -2.057 -11.445 1.00 92.62 94 LEU A N 1
ATOM 694 C CA . LEU A 1 94 ? 5.084 -2.355 -11.574 1.00 92.62 94 LEU A CA 1
ATOM 695 C C . LEU A 1 94 ? 5.371 -3.824 -11.232 1.00 92.62 94 LEU A C 1
ATOM 697 O O . LEU A 1 94 ? 6.026 -4.516 -12.008 1.00 92.62 94 LEU A O 1
ATOM 701 N N . VAL A 1 95 ? 4.821 -4.361 -10.139 1.00 92.19 95 VAL A N 1
ATOM 702 C CA . VAL A 1 95 ? 4.978 -5.791 -9.818 1.00 92.19 95 VAL A CA 1
ATOM 703 C C . VAL A 1 95 ? 4.361 -6.674 -10.906 1.00 92.19 95 VAL A C 1
ATOM 705 O O . VAL A 1 95 ? 4.978 -7.660 -11.306 1.00 92.19 95 VAL A O 1
ATOM 708 N N . ALA A 1 96 ? 3.192 -6.315 -11.442 1.00 91.00 96 ALA A N 1
ATOM 709 C CA . ALA A 1 96 ? 2.567 -7.046 -12.543 1.00 91.00 96 ALA A CA 1
ATOM 710 C C . ALA A 1 96 ? 3.441 -7.045 -13.805 1.00 91.00 96 ALA A C 1
ATOM 712 O O . ALA A 1 96 ? 3.514 -8.061 -14.496 1.00 91.00 96 ALA A O 1
ATOM 713 N N . LYS A 1 97 ? 4.139 -5.938 -14.082 1.00 90.19 97 LYS A N 1
ATOM 714 C CA . LYS A 1 97 ? 5.086 -5.821 -15.194 1.00 90.19 97 LYS A CA 1
ATOM 715 C C . LYS A 1 97 ? 6.284 -6.760 -15.032 1.00 90.19 97 LYS A C 1
ATOM 717 O O . LYS A 1 97 ? 6.656 -7.411 -16.005 1.00 90.19 97 LYS A O 1
ATOM 722 N N . PHE A 1 98 ? 6.865 -6.845 -13.835 1.00 89.38 98 PHE A N 1
ATOM 723 C CA . PHE A 1 98 ? 8.092 -7.620 -13.606 1.00 89.38 98 PHE A CA 1
ATOM 724 C C . PHE A 1 98 ? 7.849 -9.099 -13.304 1.00 89.38 98 PHE A C 1
ATOM 726 O O . PHE A 1 98 ? 8.532 -9.957 -13.857 1.00 89.38 98 PHE A O 1
ATOM 733 N N . ALA A 1 99 ? 6.876 -9.411 -12.448 1.00 89.12 99 ALA A N 1
ATOM 734 C CA . ALA A 1 99 ? 6.599 -10.771 -11.982 1.00 89.12 99 ALA A CA 1
ATOM 735 C C . ALA A 1 99 ? 5.332 -11.396 -12.585 1.00 89.12 99 ALA A C 1
ATOM 737 O O . ALA A 1 99 ? 5.058 -12.577 -12.368 1.00 89.12 99 ALA A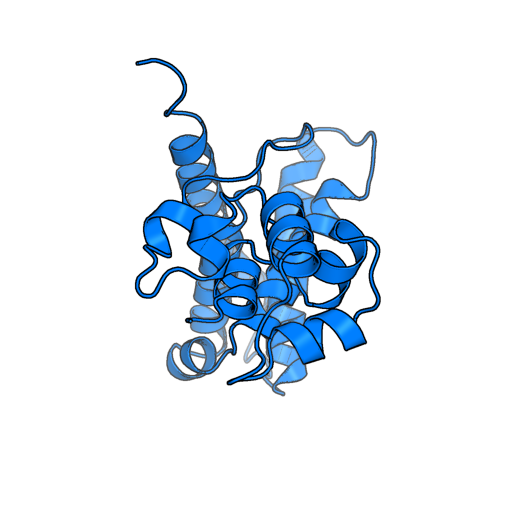 O 1
ATOM 738 N N . GLY A 1 100 ? 4.576 -10.631 -13.375 1.00 89.75 100 GLY A N 1
ATOM 739 C CA . GLY A 1 100 ? 3.348 -11.077 -14.023 1.00 89.75 100 GLY A CA 1
ATOM 740 C C . GLY A 1 100 ? 2.086 -10.808 -13.199 1.00 89.75 100 GLY A C 1
ATOM 741 O O . GLY A 1 100 ? 2.100 -10.729 -11.971 1.00 89.75 100 GLY A O 1
ATOM 742 N N . VAL A 1 101 ? 0.948 -10.721 -13.895 1.00 89.19 101 VAL A N 1
ATOM 743 C CA . VAL A 1 101 ? -0.360 -10.373 -13.306 1.00 89.19 101 VAL A CA 1
ATOM 744 C C . VAL A 1 101 ? -0.793 -11.356 -12.217 1.00 89.19 101 VAL A C 1
ATOM 746 O O . VAL A 1 101 ? -1.314 -10.934 -11.192 1.00 89.19 101 VAL A O 1
ATOM 749 N N . LYS A 1 102 ? -0.536 -12.661 -12.390 1.00 88.19 102 LYS A N 1
ATOM 750 C CA . LYS A 1 102 ? -0.868 -13.675 -11.370 1.00 88.19 102 LYS A CA 1
ATOM 751 C C . LYS A 1 102 ? -0.114 -13.448 -10.059 1.00 88.19 102 LYS A C 1
ATOM 753 O O . LYS A 1 102 ? -0.668 -13.681 -8.993 1.00 88.19 102 LYS A O 1
ATOM 758 N N . PHE A 1 103 ? 1.134 -12.993 -10.144 1.00 89.50 103 PHE A N 1
ATOM 759 C CA . PHE A 1 103 ? 1.950 -12.702 -8.972 1.00 89.50 103 PHE A CA 1
ATOM 760 C C . PHE A 1 103 ? 1.451 -11.444 -8.262 1.00 89.50 103 PHE A C 1
ATOM 762 O O . PHE A 1 103 ? 1.254 -11.462 -7.052 1.00 89.50 103 PHE A O 1
ATOM 769 N N . ALA A 1 104 ? 1.177 -10.384 -9.028 1.00 90.00 104 ALA A N 1
ATOM 770 C CA . ALA A 1 104 ? 0.611 -9.144 -8.508 1.00 90.00 104 ALA A CA 1
ATOM 771 C C . ALA A 1 104 ? -0.759 -9.363 -7.844 1.00 90.00 104 ALA A C 1
ATOM 773 O O . ALA A 1 104 ? -0.987 -8.881 -6.741 1.00 90.00 104 ALA A O 1
ATOM 774 N N . ALA A 1 105 ? -1.641 -10.152 -8.464 1.00 86.31 105 ALA A N 1
ATOM 775 C CA . ALA A 1 105 ? -2.952 -10.496 -7.910 1.00 86.31 105 ALA A CA 1
ATOM 776 C C . ALA A 1 105 ? -2.873 -11.347 -6.628 1.00 86.31 105 ALA A C 1
ATOM 778 O O . ALA A 1 105 ? -3.827 -11.384 -5.859 1.00 86.31 105 ALA A O 1
ATOM 779 N N . GLY A 1 106 ? -1.751 -12.037 -6.400 1.00 88.19 106 GLY A N 1
ATOM 780 C CA . GLY A 1 106 ? -1.487 -12.810 -5.185 1.00 88.19 106 GLY A CA 1
ATOM 781 C C . GLY A 1 106 ? -0.810 -12.015 -4.061 1.00 88.19 106 GLY A C 1
ATOM 782 O O . GLY A 1 106 ? -0.427 -12.615 -3.049 1.00 88.19 106 GLY A O 1
ATOM 783 N N . LEU A 1 107 ? -0.604 -10.703 -4.235 1.00 88.38 107 LEU A N 1
ATOM 784 C CA . LEU A 1 107 ? -0.147 -9.828 -3.159 1.00 88.38 107 LEU A CA 1
ATOM 785 C C . LEU A 1 107 ? -1.296 -9.567 -2.194 1.00 88.38 107 LEU A C 1
ATOM 787 O O . LEU A 1 107 ? -2.359 -9.094 -2.586 1.00 88.38 107 LEU A O 1
ATOM 791 N N . ASP A 1 108 ? -1.060 -9.863 -0.921 1.00 84.69 108 ASP A N 1
ATOM 792 C CA . ASP A 1 108 ? -1.992 -9.520 0.138 1.00 84.69 108 ASP A CA 1
ATOM 793 C C . ASP A 1 108 ? -2.007 -8.010 0.394 1.00 84.69 108 ASP A C 1
ATOM 795 O O . ASP A 1 108 ? -1.039 -7.276 0.143 1.00 84.69 108 ASP A O 1
ATOM 799 N N . ASP A 1 109 ? -3.138 -7.550 0.922 1.00 77.25 109 ASP A N 1
ATOM 800 C CA . ASP A 1 109 ? -3.380 -6.128 1.071 1.00 77.25 109 ASP A CA 1
ATOM 801 C C . ASP A 1 109 ? -2.419 -5.442 2.050 1.00 77.25 109 ASP A C 1
ATOM 803 O O . ASP A 1 109 ? -2.138 -4.247 1.888 1.00 77.25 109 ASP A O 1
ATOM 807 N N . ASP A 1 110 ? -1.918 -6.196 3.031 1.00 76.81 110 ASP A N 1
ATOM 808 C CA . ASP A 1 110 ? -1.016 -5.734 4.080 1.00 76.81 110 ASP A CA 1
ATOM 809 C C . ASP A 1 110 ? 0.413 -5.542 3.540 1.00 76.81 110 ASP A C 1
ATOM 811 O O . ASP A 1 110 ? 1.057 -4.541 3.855 1.00 76.81 110 ASP A O 1
ATOM 815 N N . SER A 1 111 ? 0.902 -6.437 2.676 1.00 81.81 111 SER A N 1
ATOM 816 C CA . SER A 1 111 ? 2.188 -6.291 1.979 1.00 81.81 111 SER A CA 1
ATOM 817 C C . SER A 1 111 ? 2.199 -5.054 1.088 1.00 81.81 111 SER A C 1
ATOM 819 O O . SER A 1 111 ? 3.161 -4.284 1.080 1.00 81.81 111 SER A O 1
ATOM 821 N N . LEU A 1 112 ? 1.101 -4.833 0.366 1.00 83.12 112 LEU A N 1
ATOM 822 C CA . LEU A 1 112 ? 0.968 -3.692 -0.527 1.00 83.12 112 LEU A CA 1
ATOM 823 C C . LEU A 1 112 ? 0.814 -2.372 0.251 1.00 83.12 112 LEU A C 1
ATOM 825 O O . LEU A 1 112 ? 1.367 -1.354 -0.161 1.00 83.12 112 LEU A O 1
ATOM 829 N N . ALA A 1 113 ? 0.142 -2.393 1.409 1.00 75.75 113 ALA A N 1
ATOM 830 C CA . ALA A 1 113 ? 0.086 -1.249 2.323 1.00 75.75 113 ALA A CA 1
ATOM 831 C C . ALA A 1 113 ? 1.467 -0.919 2.919 1.00 75.75 113 ALA A C 1
ATOM 833 O O . ALA A 1 113 ? 1.875 0.239 2.893 1.00 75.75 113 ALA A O 1
ATOM 834 N N . ARG A 1 114 ? 2.232 -1.923 3.375 1.00 77.25 114 ARG A N 1
ATOM 835 C CA . ARG A 1 114 ? 3.613 -1.724 3.859 1.00 77.25 114 ARG A CA 1
ATOM 836 C C . ARG A 1 114 ? 4.522 -1.148 2.779 1.00 77.25 114 ARG A C 1
ATOM 838 O O . ARG A 1 114 ? 5.298 -0.243 3.061 1.00 77.25 114 ARG A O 1
ATOM 845 N N . ALA A 1 115 ? 4.425 -1.647 1.549 1.00 83.12 115 ALA A N 1
ATOM 846 C CA . ALA A 1 115 ? 5.230 -1.150 0.440 1.00 83.12 115 ALA A CA 1
ATOM 847 C C . ALA A 1 115 ? 4.906 0.312 0.102 1.00 83.12 115 ALA A C 1
ATOM 849 O O . ALA A 1 115 ? 5.822 1.117 -0.059 1.00 83.12 115 ALA A O 1
ATOM 850 N N . ALA A 1 116 ? 3.617 0.668 0.058 1.00 82.25 116 ALA A N 1
ATOM 851 C CA . ALA A 1 116 ? 3.193 2.055 -0.108 1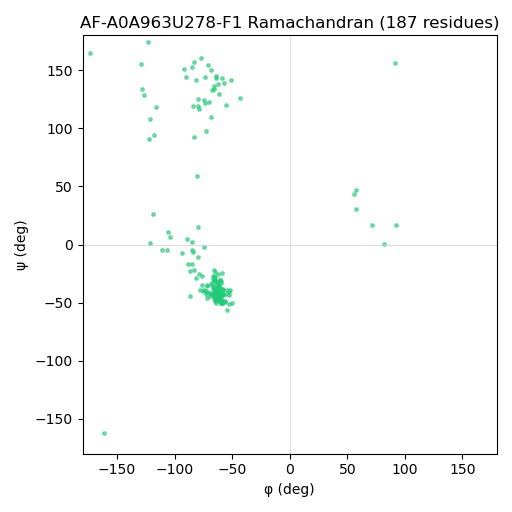.00 82.25 116 ALA A CA 1
ATOM 852 C C . ALA A 1 116 ? 3.701 2.930 1.048 1.00 82.25 116 ALA A C 1
ATOM 854 O O . ALA A 1 116 ? 4.240 4.002 0.806 1.00 82.25 116 ALA A O 1
ATOM 855 N N . GLN A 1 117 ? 3.627 2.455 2.293 1.00 73.69 117 GLN A N 1
ATOM 856 C CA . GLN A 1 117 ? 4.130 3.209 3.439 1.00 73.69 117 GLN A CA 1
ATOM 857 C C . GLN A 1 117 ? 5.648 3.409 3.415 1.00 73.69 117 GLN A C 1
ATOM 859 O O . GLN A 1 117 ? 6.121 4.497 3.727 1.00 73.69 117 GLN A O 1
ATOM 864 N N . ASN A 1 118 ? 6.423 2.390 3.041 1.00 73.62 118 ASN A N 1
ATOM 865 C CA . ASN A 1 118 ? 7.873 2.530 2.894 1.00 73.62 118 ASN A CA 1
ATOM 866 C C . ASN A 1 118 ? 8.220 3.588 1.844 1.00 73.62 118 ASN A C 1
ATOM 868 O O . ASN A 1 118 ? 9.153 4.362 2.043 1.00 73.62 118 ASN A O 1
ATOM 872 N N . PHE A 1 119 ? 7.439 3.646 0.763 1.00 83.31 119 PHE A N 1
ATOM 873 C CA . PHE A 1 119 ? 7.535 4.720 -0.214 1.00 83.31 119 PHE A CA 1
ATOM 874 C C . PHE A 1 119 ? 7.265 6.089 0.441 1.00 83.31 119 PHE A C 1
ATOM 876 O O . PHE A 1 119 ? 8.097 6.982 0.307 1.00 83.31 119 PHE A O 1
ATOM 883 N N . PHE A 1 120 ? 6.171 6.242 1.198 1.00 75.94 120 PHE A N 1
ATOM 884 C CA . PHE A 1 120 ? 5.829 7.506 1.869 1.00 75.94 120 PHE A CA 1
ATOM 885 C C . PHE A 1 120 ? 6.911 7.959 2.841 1.00 75.94 120 PHE A C 1
ATOM 887 O O . PHE A 1 120 ? 7.406 9.073 2.730 1.00 75.94 120 PHE A O 1
ATOM 894 N N . ASN A 1 121 ? 7.346 7.067 3.731 1.00 73.19 121 ASN A N 1
ATOM 895 C CA . ASN A 1 121 ? 8.379 7.367 4.717 1.00 73.19 121 ASN A CA 1
ATOM 896 C C . ASN A 1 121 ? 9.687 7.822 4.061 1.00 73.19 121 ASN A C 1
ATOM 898 O O . ASN A 1 121 ? 10.360 8.700 4.589 1.00 73.19 121 ASN A O 1
ATOM 902 N N . PHE A 1 122 ? 10.064 7.224 2.928 1.00 77.00 122 PHE A N 1
ATOM 903 C CA . PHE A 1 122 ? 11.280 7.604 2.213 1.00 77.00 122 PHE A CA 1
ATOM 904 C C . PHE A 1 122 ? 11.143 8.960 1.512 1.00 77.00 122 PHE A C 1
ATOM 906 O O . PHE A 1 122 ? 12.085 9.747 1.510 1.00 77.00 122 PHE A O 1
ATOM 913 N N . VAL A 1 123 ? 9.981 9.237 0.915 1.00 77.31 123 VAL A N 1
ATOM 914 C CA . VAL A 1 123 ? 9.734 10.501 0.209 1.00 77.31 123 VAL A CA 1
ATOM 915 C C . VAL A 1 123 ? 9.570 11.667 1.194 1.00 77.31 123 VAL A C 1
ATOM 917 O O . VAL A 1 123 ? 10.157 12.722 0.973 1.00 77.31 123 VAL A O 1
ATOM 920 N N . GLU A 1 124 ? 8.843 11.469 2.297 1.00 71.75 124 GLU A N 1
ATOM 921 C CA . GLU A 1 124 ? 8.534 12.504 3.298 1.00 71.75 124 GLU A CA 1
ATOM 922 C C . GLU A 1 124 ? 9.611 12.662 4.390 1.00 71.75 124 GLU A C 1
ATOM 924 O O . GLU A 1 124 ? 9.707 13.709 5.024 1.00 71.75 124 GLU A O 1
ATOM 929 N N . GLY A 1 125 ? 10.429 11.634 4.636 1.00 62.25 125 GLY A N 1
ATOM 930 C CA . GLY A 1 125 ? 11.308 11.544 5.808 1.00 62.25 125 GLY A CA 1
ATOM 931 C C . GLY A 1 125 ? 12.562 12.427 5.811 1.00 62.25 125 GLY A C 1
ATOM 932 O O . GLY A 1 125 ? 13.297 12.406 6.796 1.00 62.25 125 GLY A O 1
ATOM 933 N N . GLU A 1 126 ? 12.835 13.206 4.763 1.00 56.91 126 GLU A N 1
ATOM 934 C CA . GLU A 1 126 ? 14.002 14.100 4.718 1.00 56.91 126 GLU A CA 1
ATOM 935 C C . GLU A 1 126 ? 13.575 15.575 4.598 1.00 56.91 126 GLU A C 1
ATOM 937 O O . GLU A 1 126 ? 13.380 16.062 3.475 1.00 56.91 126 GLU A O 1
ATOM 942 N N . PRO A 1 127 ? 13.457 16.301 5.730 1.00 50.09 127 PRO A N 1
ATOM 943 C CA . PRO A 1 127 ? 13.097 17.715 5.732 1.00 50.09 127 PRO A CA 1
ATOM 944 C C . PRO A 1 127 ? 14.183 18.577 5.069 1.00 50.09 127 PRO A C 1
ATOM 946 O O . PRO A 1 127 ? 15.368 18.447 5.375 1.00 50.09 127 PRO A O 1
ATOM 949 N N . GLY A 1 128 ? 13.767 19.500 4.194 1.00 52.66 128 GLY A N 1
ATOM 950 C CA . GLY A 1 128 ? 14.616 20.586 3.685 1.00 52.66 128 GLY A CA 1
ATOM 951 C C . GLY A 1 128 ? 15.385 20.328 2.383 1.00 52.66 128 GLY A C 1
ATOM 952 O O . GLY A 1 128 ? 16.316 21.083 2.106 1.00 52.66 128 GLY A O 1
ATOM 953 N N . LYS A 1 129 ? 15.036 19.310 1.581 1.00 52.91 129 LYS A N 1
ATOM 954 C CA . LYS A 1 129 ? 15.606 19.159 0.227 1.00 52.91 129 LYS A CA 1
ATOM 955 C C . LYS A 1 129 ? 14.764 19.832 -0.855 1.00 52.91 129 LYS A C 1
ATOM 957 O O . LYS A 1 129 ? 13.557 19.992 -0.722 1.00 52.91 129 LYS A O 1
ATOM 962 N N . ASP A 1 130 ? 15.480 20.250 -1.893 1.00 54.56 130 ASP A N 1
ATOM 963 C CA . ASP A 1 130 ? 15.001 20.987 -3.057 1.00 54.56 130 ASP A CA 1
ATOM 964 C C . ASP A 1 130 ? 14.003 20.162 -3.893 1.00 54.56 130 ASP A C 1
ATOM 966 O O . ASP A 1 130 ? 14.163 18.951 -4.050 1.00 54.56 130 ASP A O 1
ATOM 970 N N . VAL A 1 131 ? 13.006 20.823 -4.486 1.00 51.66 131 VAL A N 1
ATOM 971 C CA . VAL A 1 131 ? 11.895 20.195 -5.236 1.00 51.66 131 VAL A CA 1
ATOM 972 C C . VAL A 1 131 ? 12.397 19.425 -6.468 1.00 51.66 131 VAL A C 1
ATOM 974 O O . VAL A 1 131 ? 11.774 18.465 -6.922 1.00 51.66 131 VAL A O 1
ATOM 977 N N . ALA A 1 132 ? 13.562 19.800 -7.007 1.00 52.09 132 ALA A N 1
ATOM 978 C CA . ALA A 1 132 ? 14.209 19.079 -8.104 1.00 52.09 132 ALA A CA 1
ATOM 979 C C . ALA A 1 132 ? 14.662 17.653 -7.715 1.00 52.09 132 ALA A C 1
ATOM 981 O O . ALA A 1 132 ? 14.769 16.785 -8.585 1.00 52.09 132 ALA A O 1
ATOM 982 N N . ASP A 1 133 ? 14.885 17.389 -6.424 1.00 68.12 133 ASP A N 1
ATOM 983 C CA . ASP A 1 133 ? 15.309 16.083 -5.903 1.00 68.12 133 ASP A CA 1
ATOM 984 C C . ASP A 1 133 ? 14.124 15.129 -5.651 1.00 68.12 133 ASP A C 1
ATOM 986 O O . ASP A 1 133 ? 14.303 13.907 -5.591 1.00 68.12 133 ASP A O 1
ATOM 990 N N . ASP A 1 134 ? 12.894 15.650 -5.578 1.00 67.88 134 ASP A N 1
ATOM 991 C CA . ASP A 1 134 ? 11.701 14.863 -5.245 1.00 67.88 134 ASP A CA 1
ATOM 992 C C . ASP A 1 134 ? 11.373 13.820 -6.313 1.00 67.88 134 ASP A C 1
ATOM 994 O O . ASP A 1 134 ? 11.036 12.681 -5.990 1.00 67.88 134 ASP A O 1
ATOM 998 N N . PHE A 1 135 ? 11.531 14.157 -7.596 1.00 71.06 135 PHE A N 1
ATOM 999 C CA . PHE A 1 135 ? 11.293 13.206 -8.685 1.00 71.06 135 PHE A CA 1
ATOM 1000 C C . PHE A 1 135 ? 12.273 12.024 -8.632 1.00 71.06 135 PHE A C 1
ATOM 1002 O O . PHE A 1 135 ? 11.877 10.862 -8.760 1.00 71.06 135 PHE A O 1
ATOM 1009 N N . ASN A 1 136 ? 13.554 12.309 -8.384 1.00 78.12 136 ASN A N 1
ATOM 1010 C CA . ASN A 1 136 ? 14.583 11.281 -8.249 1.00 78.12 136 ASN A CA 1
ATOM 1011 C C . ASN A 1 136 ? 14.351 10.415 -7.004 1.00 78.12 136 ASN A C 1
ATOM 1013 O O . ASN A 1 136 ? 14.526 9.196 -7.057 1.00 78.12 136 ASN A O 1
ATOM 1017 N N . ARG A 1 137 ? 13.885 11.009 -5.901 1.00 77.81 137 ARG A N 1
ATOM 1018 C CA . ARG A 1 137 ? 13.481 10.259 -4.707 1.00 77.81 137 ARG A CA 1
ATOM 1019 C C . ARG A 1 137 ? 12.267 9.379 -4.946 1.00 77.81 137 ARG A C 1
ATOM 1021 O O . ARG A 1 137 ? 12.305 8.216 -4.565 1.00 77.81 137 ARG A O 1
ATOM 1028 N N . GLN A 1 138 ? 11.218 9.884 -5.593 1.00 81.56 138 GLN A N 1
ATOM 1029 C CA . GLN A 1 138 ? 10.031 9.092 -5.934 1.00 81.56 138 GLN A CA 1
ATOM 1030 C C . GLN A 1 138 ? 10.406 7.895 -6.817 1.00 81.56 138 GLN A C 1
ATOM 1032 O O . GLN A 1 138 ? 9.952 6.776 -6.567 1.00 81.56 138 GLN A O 1
ATOM 1037 N N . LYS A 1 139 ? 11.296 8.105 -7.799 1.00 83.31 139 LYS A N 1
ATOM 1038 C CA . LYS A 1 139 ?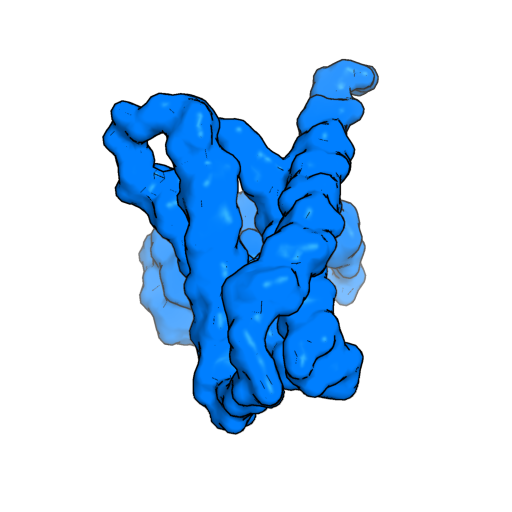 11.886 7.026 -8.602 1.00 83.31 139 LYS A CA 1
ATOM 1039 C C . LYS A 1 139 ? 12.539 5.965 -7.712 1.00 83.31 139 LYS A C 1
ATOM 1041 O O . LYS A 1 139 ? 12.188 4.789 -7.814 1.00 83.31 139 LYS A O 1
ATOM 1046 N N . LEU A 1 140 ? 13.481 6.370 -6.859 1.00 84.75 140 LEU A N 1
ATOM 1047 C CA . LEU A 1 140 ? 14.229 5.457 -5.988 1.00 84.75 140 LEU A CA 1
ATOM 1048 C C . LEU A 1 140 ? 13.306 4.721 -5.009 1.00 84.75 140 LEU A C 1
ATOM 1050 O O . LEU A 1 140 ? 13.420 3.510 -4.841 1.00 84.75 140 LEU A O 1
ATOM 1054 N N . ALA A 1 141 ? 12.341 5.424 -4.423 1.00 85.69 141 ALA A N 1
ATOM 1055 C CA . ALA A 1 141 ? 11.360 4.865 -3.504 1.00 85.69 141 ALA A CA 1
ATOM 1056 C C . ALA A 1 141 ? 10.508 3.772 -4.165 1.00 85.69 141 ALA A C 1
ATOM 1058 O O . ALA A 1 141 ? 10.337 2.693 -3.595 1.00 85.69 141 ALA A O 1
ATOM 1059 N N . LEU A 1 142 ? 10.004 4.015 -5.384 1.00 88.62 142 LEU A N 1
ATOM 1060 C CA . LEU A 1 142 ? 9.244 3.006 -6.127 1.00 88.62 142 LEU A CA 1
ATOM 1061 C C . LEU A 1 142 ? 10.113 1.797 -6.478 1.00 88.62 142 LEU A C 1
ATOM 1063 O O . LEU A 1 142 ? 9.644 0.666 -6.359 1.00 88.62 142 LEU A O 1
ATOM 1067 N N . GLN A 1 143 ? 11.376 2.008 -6.864 1.00 87.62 143 GLN A N 1
ATOM 1068 C CA . GLN A 1 143 ? 12.309 0.902 -7.100 1.00 87.62 143 GLN A CA 1
ATOM 1069 C C . GLN A 1 143 ? 12.502 0.064 -5.834 1.00 87.62 143 GLN A C 1
ATOM 1071 O O . GLN A 1 143 ? 12.359 -1.156 -5.893 1.00 87.62 143 GLN A O 1
ATOM 1076 N N . ILE A 1 144 ? 12.759 0.699 -4.687 1.00 86.06 144 ILE A N 1
ATOM 1077 C CA . ILE A 1 144 ? 12.938 0.022 -3.394 1.00 86.06 144 ILE A CA 1
ATOM 1078 C C . ILE A 1 144 ? 11.686 -0.776 -3.017 1.00 86.06 144 ILE A C 1
ATOM 1080 O O . ILE A 1 144 ? 11.793 -1.950 -2.652 1.00 86.06 144 ILE A O 1
ATOM 1084 N N . ALA A 1 145 ? 10.501 -0.170 -3.124 1.00 88.75 145 ALA A N 1
ATOM 1085 C CA . ALA A 1 145 ? 9.234 -0.813 -2.782 1.00 88.75 145 ALA A CA 1
ATOM 1086 C C . ALA A 1 145 ? 8.974 -2.051 -3.655 1.00 88.75 145 ALA A C 1
ATOM 1088 O O . ALA A 1 145 ? 8.689 -3.133 -3.136 1.00 88.75 145 ALA A O 1
ATOM 1089 N N . VAL A 1 146 ? 9.134 -1.914 -4.975 1.00 90.50 146 VAL A N 1
ATOM 1090 C CA . VAL A 1 146 ? 8.952 -3.017 -5.926 1.00 90.50 146 VAL A CA 1
ATOM 1091 C C . VAL A 1 146 ? 9.982 -4.117 -5.683 1.00 90.50 146 VAL A C 1
ATOM 1093 O O . VAL A 1 146 ? 9.607 -5.283 -5.574 1.00 90.50 146 VAL A O 1
ATOM 1096 N N . LEU A 1 147 ? 11.263 -3.773 -5.532 1.00 87.81 147 LEU A N 1
ATOM 1097 C CA . LEU A 1 147 ? 12.319 -4.755 -5.286 1.00 87.81 147 LEU A CA 1
ATOM 1098 C C . LEU A 1 147 ? 12.107 -5.508 -3.976 1.00 87.81 147 LEU A C 1
ATOM 1100 O O . LEU A 1 147 ? 12.271 -6.723 -3.958 1.00 87.81 147 LEU A O 1
ATOM 1104 N N . THR A 1 148 ? 11.676 -4.827 -2.916 1.00 85.06 148 THR A N 1
ATOM 1105 C CA . THR A 1 148 ? 11.398 -5.457 -1.620 1.00 85.06 148 THR A CA 1
ATOM 1106 C C . THR A 1 148 ? 10.277 -6.490 -1.742 1.00 85.06 148 THR A C 1
ATOM 1108 O O . THR A 1 148 ? 10.419 -7.614 -1.260 1.00 85.06 148 THR A O 1
ATOM 1111 N N . ILE A 1 149 ? 9.184 -6.154 -2.439 1.00 87.94 149 ILE A N 1
ATOM 1112 C CA . ILE A 1 149 ? 8.081 -7.093 -2.693 1.00 87.94 149 ILE A CA 1
ATOM 1113 C C . ILE A 1 149 ? 8.564 -8.301 -3.504 1.00 87.94 149 ILE A C 1
ATOM 1115 O O . ILE A 1 149 ? 8.272 -9.449 -3.162 1.00 87.94 149 ILE A O 1
ATOM 1119 N N . LEU A 1 150 ? 9.310 -8.047 -4.579 1.00 88.56 150 LEU A N 1
ATOM 1120 C CA . LEU A 1 150 ? 9.815 -9.088 -5.466 1.00 88.56 150 LEU A CA 1
ATOM 1121 C C . LEU A 1 150 ? 10.790 -10.027 -4.734 1.00 88.56 150 LEU A C 1
ATOM 1123 O O . LEU A 1 150 ? 10.649 -11.250 -4.813 1.00 88.56 150 LEU A O 1
ATOM 1127 N N . GLN A 1 151 ? 11.730 -9.473 -3.969 1.00 85.12 151 GLN A N 1
ATOM 1128 C CA . GLN A 1 151 ? 12.720 -10.228 -3.200 1.00 85.12 151 GLN A CA 1
ATOM 1129 C C . GLN A 1 151 ? 12.078 -11.072 -2.098 1.00 85.12 151 GLN A C 1
ATOM 1131 O O . GLN A 1 151 ? 12.427 -12.245 -1.964 1.00 85.12 151 GLN A O 1
ATOM 1136 N N . ALA A 1 152 ? 11.099 -10.533 -1.362 1.00 83.81 152 ALA A N 1
ATOM 1137 C CA . ALA A 1 152 ? 10.397 -11.261 -0.299 1.00 83.81 152 ALA A CA 1
ATOM 1138 C C . ALA A 1 152 ? 9.701 -12.540 -0.800 1.00 83.81 152 ALA A C 1
ATOM 1140 O O . ALA A 1 152 ? 9.482 -13.484 -0.045 1.00 83.81 152 ALA A O 1
ATOM 1141 N N . ARG A 1 153 ? 9.364 -12.583 -2.089 1.00 82.44 153 ARG A N 1
ATOM 1142 C CA . ARG A 1 153 ? 8.690 -13.704 -2.753 1.00 82.44 153 ARG A CA 1
ATOM 1143 C C . ARG A 1 153 ? 9.640 -14.515 -3.651 1.00 82.44 153 ARG A C 1
ATOM 1145 O O . ARG A 1 153 ? 9.185 -15.348 -4.431 1.00 82.44 153 ARG A O 1
ATOM 1152 N N . GLY A 1 154 ? 10.951 -14.275 -3.555 1.00 83.19 154 GLY A N 1
ATOM 1153 C CA . GLY A 1 154 ? 11.983 -15.023 -4.277 1.00 83.19 154 GLY A CA 1
ATOM 1154 C C . GLY A 1 154 ? 12.044 -14.753 -5.783 1.00 83.19 154 GLY A C 1
ATOM 1155 O O . GLY A 1 154 ? 12.650 -15.538 -6.516 1.00 83.19 154 GLY A O 1
ATOM 1156 N N . PHE A 1 155 ? 11.432 -13.669 -6.269 1.00 85.19 155 PHE A N 1
ATOM 1157 C CA . PHE A 1 155 ? 11.514 -13.299 -7.678 1.00 85.19 155 PHE A CA 1
ATOM 1158 C C . PHE A 1 155 ? 12.950 -12.914 -8.050 1.00 85.19 155 PHE A C 1
ATOM 1160 O O . PHE A 1 155 ? 13.617 -12.163 -7.337 1.00 85.19 155 PHE A O 1
ATOM 1167 N N . ARG A 1 156 ? 13.417 -13.399 -9.205 1.00 79.56 156 ARG A N 1
ATOM 1168 C CA . ARG A 1 156 ? 14.706 -13.013 -9.784 1.00 79.56 156 ARG A CA 1
ATOM 1169 C C . ARG A 1 156 ? 14.481 -12.296 -11.117 1.00 79.56 156 ARG A C 1
ATOM 1171 O O . ARG A 1 156 ? 13.936 -12.922 -12.030 1.00 79.56 156 ARG A O 1
ATOM 1178 N N . PRO A 1 157 ? 14.892 -11.019 -11.248 1.00 71.88 157 PRO A N 1
ATOM 1179 C CA . PRO A 1 157 ? 14.829 -10.305 -12.518 1.00 71.88 157 PRO A CA 1
ATOM 1180 C C . PRO A 1 157 ? 15.604 -11.062 -13.599 1.00 71.88 157 PRO A C 1
ATOM 1182 O O . PRO A 1 157 ? 16.684 -11.590 -13.340 1.00 71.88 157 PRO A O 1
ATOM 1185 N N . ARG A 1 158 ? 15.051 -11.118 -14.814 1.00 71.75 158 ARG A N 1
ATOM 1186 C CA . ARG A 1 158 ? 15.669 -11.814 -15.958 1.00 71.75 158 ARG A CA 1
ATOM 1187 C C . ARG A 1 158 ? 16.684 -10.954 -16.722 1.00 71.75 158 ARG A C 1
ATOM 1189 O O . ARG A 1 158 ? 17.321 -11.461 -17.639 1.00 71.75 158 ARG A O 1
ATOM 1196 N N . GLY A 1 159 ? 16.827 -9.683 -16.357 1.00 77.94 159 GLY A N 1
ATOM 1197 C CA . GLY A 1 159 ? 17.627 -8.696 -17.076 1.00 77.94 159 GLY A CA 1
ATOM 1198 C C . GLY A 1 159 ? 17.975 -7.486 -16.213 1.00 77.94 159 GLY A C 1
ATOM 1199 O O . GLY A 1 159 ? 17.895 -7.536 -14.982 1.00 77.94 159 GLY A O 1
ATOM 1200 N N . ASN A 1 160 ? 18.374 -6.393 -16.867 1.00 84.69 160 ASN A N 1
ATOM 1201 C CA . ASN A 1 160 ? 18.667 -5.135 -16.190 1.00 84.69 160 ASN A CA 1
ATOM 1202 C C . ASN A 1 160 ? 17.358 -4.484 -15.718 1.00 84.69 160 ASN A C 1
ATOM 1204 O O . ASN A 1 160 ? 16.676 -3.803 -16.486 1.00 84.69 160 ASN A O 1
ATOM 1208 N N . PHE A 1 161 ? 17.040 -4.688 -14.438 1.00 83.31 161 PHE A N 1
ATOM 1209 C CA . PHE A 1 161 ? 15.845 -4.142 -13.804 1.00 83.31 161 PHE A CA 1
ATOM 1210 C C . PHE A 1 161 ? 15.723 -2.631 -14.010 1.00 83.31 161 PHE A C 1
ATOM 1212 O O . PHE A 1 161 ? 14.638 -2.156 -14.311 1.00 83.31 161 PHE A O 1
ATOM 1219 N N . GLU A 1 162 ? 16.820 -1.875 -13.911 1.00 83.00 162 GLU A N 1
ATOM 1220 C CA . GLU A 1 162 ? 16.780 -0.417 -14.033 1.00 83.00 162 GLU A CA 1
ATOM 1221 C C . GLU A 1 162 ? 16.361 0.035 -15.440 1.00 83.00 162 GLU A C 1
ATOM 1223 O O . GLU A 1 162 ? 15.501 0.907 -15.577 1.00 83.00 162 GLU A O 1
ATOM 1228 N N . ALA A 1 163 ? 16.891 -0.612 -16.482 1.00 84.94 163 ALA A N 1
ATOM 1229 C CA . ALA A 1 163 ? 16.542 -0.313 -17.871 1.00 84.94 163 ALA A CA 1
ATOM 1230 C C . ALA A 1 163 ? 15.071 -0.638 -18.195 1.00 84.94 163 ALA A C 1
ATOM 1232 O O . ALA A 1 163 ? 14.421 0.099 -18.933 1.00 84.94 163 ALA A O 1
ATOM 1233 N N . GLU A 1 164 ? 14.531 -1.717 -17.625 1.00 84.62 164 GLU A N 1
ATOM 1234 C CA . GLU A 1 164 ? 13.123 -2.105 -17.791 1.00 84.62 164 GLU A CA 1
ATOM 1235 C C . GLU A 1 164 ? 12.167 -1.282 -16.911 1.00 84.62 164 GLU A C 1
ATOM 1237 O O . GLU A 1 164 ? 10.989 -1.121 -17.242 1.00 84.62 164 GLU A O 1
ATOM 1242 N N . PHE A 1 165 ? 12.668 -0.753 -15.795 1.00 88.25 165 PHE A N 1
ATOM 1243 C CA . PHE A 1 165 ? 11.901 0.035 -14.837 1.00 88.25 165 PHE A CA 1
ATOM 1244 C C . PHE A 1 165 ? 11.595 1.432 -15.338 1.00 88.25 165 PHE A C 1
ATOM 1246 O O . PHE A 1 165 ? 10.477 1.896 -15.148 1.00 88.25 165 PHE A O 1
ATOM 1253 N N . HIS A 1 166 ? 12.541 2.080 -16.011 1.00 86.38 166 HIS A N 1
ATOM 1254 C CA . HIS A 1 166 ? 12.375 3.453 -16.479 1.00 86.38 166 HIS A CA 1
ATOM 1255 C C . HIS A 1 166 ? 11.096 3.694 -17.308 1.00 86.38 166 HIS A C 1
ATOM 1257 O O . HIS A 1 166 ? 10.316 4.562 -16.924 1.00 86.38 166 HIS A O 1
ATOM 1263 N N . PRO A 1 167 ? 10.788 2.904 -18.356 1.00 85.06 167 PRO A N 1
ATOM 1264 C CA . PRO A 1 167 ? 9.553 3.091 -19.121 1.00 85.06 167 PRO A CA 1
ATOM 1265 C C . PRO A 1 167 ? 8.270 2.826 -18.316 1.00 85.06 167 PRO A C 1
ATOM 1267 O O . PRO A 1 167 ? 7.225 3.406 -18.596 1.00 85.06 167 PRO A O 1
ATOM 1270 N N . ALA A 1 168 ? 8.320 1.918 -17.336 1.00 86.94 168 ALA A N 1
ATOM 1271 C CA . ALA A 1 168 ? 7.163 1.578 -16.506 1.00 86.94 168 ALA A CA 1
ATOM 1272 C C . ALA A 1 168 ? 6.943 2.593 -15.371 1.00 86.94 168 ALA A C 1
ATOM 1274 O O . ALA A 1 168 ? 5.812 2.807 -14.931 1.00 86.94 168 ALA A O 1
ATOM 1275 N N . LEU A 1 169 ? 8.024 3.225 -14.917 1.00 87.00 169 LEU A N 1
ATOM 1276 C CA . LEU A 1 169 ? 8.016 4.259 -13.899 1.00 87.00 169 LEU A CA 1
ATOM 1277 C C . LEU A 1 169 ? 7.226 5.481 -14.355 1.00 87.00 169 LEU A C 1
ATOM 1279 O O . LEU A 1 169 ? 6.411 5.969 -13.584 1.00 87.00 169 LEU A O 1
ATOM 1283 N N . ASP A 1 170 ? 7.416 5.949 -15.587 1.00 85.69 170 ASP A N 1
ATOM 1284 C CA . ASP A 1 170 ? 6.726 7.151 -16.071 1.00 85.69 170 ASP A CA 1
ATOM 1285 C C . ASP A 1 170 ? 5.200 6.995 -15.993 1.00 85.69 170 ASP A C 1
ATOM 1287 O O . ASP A 1 170 ? 4.504 7.882 -15.498 1.00 85.69 170 ASP A O 1
ATOM 1291 N N . ALA A 1 171 ? 4.680 5.824 -16.374 1.00 84.75 171 ALA A N 1
ATOM 1292 C CA . ALA A 1 171 ? 3.259 5.502 -16.252 1.00 84.75 171 ALA A CA 1
ATOM 1293 C C . ALA A 1 171 ? 2.792 5.416 -14.785 1.00 84.75 171 ALA A C 1
ATOM 1295 O O . ALA A 1 171 ? 1.685 5.841 -14.453 1.00 84.75 171 ALA A O 1
ATOM 1296 N N . ALA A 1 172 ? 3.632 4.883 -13.895 1.00 88.00 172 ALA A N 1
ATOM 1297 C CA . ALA A 1 172 ? 3.357 4.823 -12.462 1.00 88.00 172 ALA A CA 1
ATOM 1298 C C . ALA A 1 172 ? 3.323 6.222 -11.818 1.00 88.00 172 ALA A C 1
ATOM 1300 O O . ALA A 1 172 ? 2.430 6.510 -11.020 1.00 88.00 172 ALA A O 1
ATOM 1301 N N . LEU A 1 173 ? 4.254 7.106 -12.185 1.00 84.06 173 LEU A N 1
ATOM 1302 C CA . LEU A 1 173 ? 4.302 8.490 -11.711 1.00 84.06 173 LEU A CA 1
ATOM 1303 C C . LEU A 1 173 ? 3.123 9.314 -12.252 1.00 84.06 173 LEU A C 1
ATOM 1305 O O . LEU A 1 173 ? 2.508 10.058 -11.492 1.00 84.06 173 LEU A O 1
ATOM 1309 N N . ASP A 1 174 ? 2.767 9.154 -13.530 1.00 83.94 174 ASP A N 1
ATOM 1310 C CA . ASP A 1 174 ? 1.577 9.778 -14.131 1.00 83.94 174 ASP A CA 1
ATOM 1311 C C . ASP A 1 174 ? 0.292 9.334 -13.415 1.00 83.94 174 ASP A C 1
ATOM 1313 O O . ASP A 1 174 ? -0.543 10.164 -13.057 1.00 83.94 174 ASP A O 1
ATOM 1317 N N . MET A 1 175 ? 0.167 8.041 -13.093 1.00 82.38 175 MET A N 1
ATOM 1318 C CA . MET A 1 175 ? -0.942 7.542 -12.278 1.00 82.38 175 MET A CA 1
ATOM 1319 C C . MET A 1 175 ? -0.976 8.208 -10.895 1.00 82.38 175 MET A C 1
ATOM 1321 O O . MET A 1 175 ? -2.044 8.628 -10.452 1.00 82.38 175 MET A O 1
ATOM 1325 N N . MET A 1 176 ? 0.174 8.349 -10.227 1.00 82.19 176 MET A N 1
ATOM 1326 C CA . MET A 1 176 ? 0.251 9.038 -8.935 1.00 82.19 176 MET A CA 1
ATOM 1327 C C . MET A 1 176 ? -0.206 10.491 -8.998 1.00 82.19 176 MET A C 1
ATOM 1329 O O . MET A 1 176 ? -0.991 10.904 -8.146 1.00 82.19 176 MET A O 1
ATOM 1333 N N . ARG A 1 177 ? 0.217 11.230 -10.028 1.00 78.19 177 ARG A N 1
ATOM 1334 C CA . ARG A 1 177 ? -0.172 12.631 -10.236 1.00 78.19 177 ARG A CA 1
ATOM 1335 C C . ARG A 1 177 ? -1.669 12.779 -10.491 1.00 78.19 177 ARG A C 1
ATOM 1337 O O . ARG A 1 177 ? -2.330 13.507 -9.767 1.00 78.19 177 ARG A O 1
ATOM 1344 N N . ARG A 1 178 ? -2.238 12.004 -11.420 1.00 77.25 178 ARG A N 1
ATOM 1345 C CA . ARG A 1 178 ? -3.673 12.094 -11.765 1.00 77.25 178 ARG A CA 1
ATOM 1346 C C . ARG A 1 178 ? -4.598 11.862 -10.576 1.00 77.25 178 ARG A C 1
ATOM 1348 O O . ARG A 1 178 ? -5.625 12.516 -10.449 1.00 77.25 178 ARG A O 1
ATOM 1355 N N . PHE A 1 179 ? -4.252 10.917 -9.709 1.00 71.25 179 PHE A N 1
ATOM 1356 C CA . PHE A 1 179 ? -5.025 10.654 -8.497 1.00 71.25 179 PHE A CA 1
ATOM 1357 C C . PHE A 1 179 ? -4.791 11.691 -7.395 1.00 71.25 179 PHE A C 1
ATOM 1359 O O . PHE A 1 179 ? -5.672 11.871 -6.558 1.00 71.25 179 PHE A O 1
ATOM 1366 N N . ALA A 1 180 ? -3.628 12.343 -7.365 1.00 67.62 180 ALA A N 1
ATOM 1367 C CA . ALA A 1 180 ? -3.392 13.477 -6.479 1.00 67.62 180 ALA A CA 1
ATOM 1368 C C . ALA A 1 180 ? -4.230 14.692 -6.914 1.00 67.62 180 ALA A C 1
ATOM 1370 O O . ALA A 1 180 ? -4.914 15.284 -6.084 1.00 67.62 180 ALA A O 1
ATOM 1371 N N . ASP A 1 181 ? -4.272 14.976 -8.218 1.00 66.75 181 ASP A N 1
ATOM 1372 C CA . ASP A 1 181 ? -5.062 16.066 -8.804 1.00 66.75 181 ASP A CA 1
ATOM 1373 C C . ASP A 1 181 ? -6.577 15.827 -8.668 1.00 66.75 181 ASP A C 1
ATOM 1375 O O . ASP A 1 181 ? -7.353 16.749 -8.425 1.00 66.75 181 ASP A O 1
ATOM 1379 N N . ALA A 1 182 ? -7.023 14.572 -8.768 1.00 63.31 182 ALA A N 1
ATOM 1380 C CA . ALA A 1 182 ? -8.425 14.217 -8.547 1.00 63.31 182 ALA A CA 1
ATOM 1381 C C . ALA A 1 182 ? -8.875 14.413 -7.085 1.00 63.31 182 ALA A C 1
ATOM 1383 O O . ALA A 1 182 ? -10.059 14.631 -6.842 1.00 63.31 182 ALA A O 1
ATOM 1384 N N . GLY A 1 183 ? -7.952 14.330 -6.120 1.00 52.31 183 GLY A N 1
ATOM 1385 C CA . GLY A 1 183 ? -8.239 14.537 -4.697 1.00 52.31 183 GLY A CA 1
ATOM 1386 C C . GLY A 1 183 ? -8.260 16.008 -4.271 1.00 52.31 183 GLY A C 1
ATOM 1387 O O . GLY A 1 183 ? -8.889 16.335 -3.270 1.00 52.31 183 GLY A O 1
ATOM 1388 N N . SER A 1 184 ? -7.607 16.902 -5.022 1.00 48.78 184 SER A N 1
ATOM 1389 C CA . SER A 1 184 ? -7.588 18.347 -4.751 1.00 48.78 184 SER A CA 1
ATOM 1390 C C . SER A 1 184 ? -8.748 19.112 -5.403 1.00 48.78 184 SER A C 1
ATOM 1392 O O . SER A 1 184 ? -9.062 20.221 -4.982 1.00 48.78 184 SER A O 1
ATOM 1394 N N . GLY A 1 185 ? -9.433 18.519 -6.387 1.00 45.97 185 GLY A N 1
ATOM 1395 C CA . GLY A 1 185 ? -10.542 19.137 -7.126 1.00 45.97 185 GLY A CA 1
ATOM 1396 C C . GLY A 1 185 ? -11.916 19.135 -6.438 1.00 45.97 185 GLY A C 1
ATOM 1397 O O . GLY A 1 185 ? -12.914 19.342 -7.122 1.00 45.97 185 GLY A O 1
ATOM 1398 N N . GLN A 1 186 ? -12.004 18.880 -5.128 1.00 41.53 186 GLN A N 1
ATOM 1399 C CA . GLN A 1 186 ? -13.282 18.717 -4.410 1.00 41.53 186 GLN A CA 1
ATOM 1400 C C . GLN A 1 186 ? -13.513 19.753 -3.290 1.00 41.53 186 GLN A C 1
ATOM 1402 O O . GLN A 1 186 ? -14.239 19.473 -2.340 1.00 41.53 186 GLN A O 1
ATOM 1407 N N . ALA A 1 187 ? -12.902 20.941 -3.402 1.00 40.59 187 ALA A N 1
ATOM 1408 C CA . ALA A 1 187 ? -13.030 22.031 -2.424 1.00 40.59 187 ALA A CA 1
ATOM 1409 C C . ALA A 1 187 ? -13.805 23.278 -2.909 1.00 40.59 187 ALA A C 1
ATOM 1411 O O . ALA A 1 187 ? -14.077 24.145 -2.087 1.00 40.59 187 ALA A O 1
ATOM 1412 N N . ASP A 1 188 ? -14.220 23.357 -4.179 1.00 38.22 188 ASP A N 1
ATOM 1413 C CA . ASP A 1 188 ? -15.004 24.489 -4.702 1.00 38.22 188 ASP A CA 1
ATOM 1414 C C . ASP A 1 188 ? -16.344 24.000 -5.281 1.00 38.22 188 ASP A C 1
ATOM 1416 O O . ASP A 1 188 ? -16.439 23.637 -6.457 1.00 38.22 188 ASP A O 1
ATOM 1420 N N . GLY A 1 189 ? -17.382 23.966 -4.440 1.00 34.31 189 GLY A N 1
ATOM 1421 C CA . GLY A 1 189 ? -18.761 23.638 -4.820 1.00 34.31 189 GLY A CA 1
ATOM 1422 C C . GLY A 1 189 ? -19.759 23.934 -3.714 1.00 34.31 189 GLY A C 1
ATOM 1423 O O . GLY A 1 189 ? -19.674 23.250 -2.672 1.00 34.31 189 GLY A O 1
#

Nearest PDB structures (foldseek):
  2xj3-assembly1_B  TM=8.384E-01  e=4.006E-01  Enterococcus faecalis
  2b5a-assembly1_A  TM=9.075E-01  e=5.564E-01  [Bacillus] caldolyticus
  3f52-assembly1_A  TM=8.102E-01  e=3.320E-01  Corynebacterium glutamicum
  3jxc-assembly1_L  TM=8.245E-01  e=7.728E-01  Lederbergvirus P22
  2lyp-assembly1_A  TM=7.873E-01  e=6.405E-01  Enterococcus faecalis

Mean predicted aligned error: 12.21 Å

Sequence (189 aa):
MANNVRKLRVARLLTPSQLAMRMRADASDVERLESPGYELAPEWIEAVAKALGVPAEIVVAPDIDIGAIRASAPEAIPGPPVCPIATRYAILALVAKFAGVKFAAGLDDDSLARAAQNFFNFVEGEPGKDVADDFNRQKLALQIAVLTILQARGFRPRGNFEAEFHPALDAALDMMRRFADAGSGQADG

Foldseek 3Di:
DAACLVVLCLLLLHALCQLCVQLVHHSVVSVQSPDPPRDDDLSRLVSSCRSSVHDSCQRHPPDDDSVVSSLQHDDDDDDLDQRLVLLLVLLLQLLCQFVNNVLSVPDDSNLSSVLSVQLVCQLVVDPDDDPVCSLVSNLVSSVVSNVVSCVVVPHDGPDDSVVSSVVSVVVSVVSRNVSSVVSVPPPDD